Protein AF-A0A351I066-F1 (afdb_monomer_lite)

Structure (mmCIF, N/CA/C/O backbone):
data_AF-A0A351I066-F1
#
_entry.id   AF-A0A351I066-F1
#
loop_
_atom_site.group_PDB
_atom_site.id
_atom_site.type_symbol
_atom_site.label_atom_id
_atom_site.label_alt_id
_atom_site.label_comp_id
_atom_site.label_asym_id
_atom_site.label_entity_id
_atom_site.label_seq_id
_atom_site.pdbx_PDB_ins_code
_atom_site.Cartn_x
_atom_site.Cartn_y
_atom_site.Cartn_z
_atom_site.occupancy
_atom_site.B_iso_or_equiv
_atom_site.auth_seq_id
_atom_site.auth_comp_id
_atom_site.auth_asym_id
_atom_site.auth_atom_id
_atom_site.pdbx_PDB_model_num
ATOM 1 N N . MET A 1 1 ? -4.426 -17.292 21.630 1.00 45.25 1 MET A N 1
ATOM 2 C CA . MET A 1 1 ? -3.017 -17.748 21.640 1.00 45.25 1 MET A CA 1
ATOM 3 C C . MET A 1 1 ? -2.349 -17.634 20.271 1.00 45.25 1 MET A C 1
ATOM 5 O O . MET A 1 1 ? -1.315 -16.994 20.210 1.00 45.25 1 MET A O 1
ATOM 9 N N . LEU A 1 2 ? -2.927 -18.154 19.177 1.00 51.84 2 LEU A N 1
ATOM 10 C CA . LEU A 1 2 ? -2.311 -18.074 17.833 1.00 51.84 2 LEU A CA 1
ATOM 11 C C . LEU A 1 2 ? -2.060 -16.637 17.321 1.00 51.84 2 LEU A C 1
ATOM 13 O O . LEU A 1 2 ? -0.980 -16.338 16.825 1.00 51.84 2 LEU A O 1
ATOM 17 N N . ARG A 1 3 ? -3.017 -15.711 17.490 1.00 52.44 3 ARG A N 1
ATOM 18 C CA . ARG A 1 3 ? -2.874 -14.317 17.013 1.00 52.44 3 ARG A CA 1
ATOM 19 C C . ARG A 1 3 ? -1.761 -13.522 17.710 1.00 52.44 3 ARG A C 1
ATOM 21 O O . ARG A 1 3 ? -1.135 -12.684 17.076 1.00 52.44 3 ARG A O 1
ATOM 28 N N . THR A 1 4 ? -1.480 -13.802 18.983 1.00 56.12 4 THR A N 1
ATOM 29 C CA . THR A 1 4 ? -0.409 -13.135 19.743 1.00 56.12 4 THR A CA 1
ATOM 30 C C . THR A 1 4 ? 0.995 -13.593 19.333 1.00 56.12 4 THR A C 1
ATOM 32 O O . THR A 1 4 ? 1.957 -12.894 19.627 1.00 56.12 4 THR A O 1
ATOM 35 N N . GLN A 1 5 ? 1.123 -14.728 18.635 1.00 65.75 5 GLN A N 1
ATOM 36 C CA . GLN A 1 5 ? 2.408 -15.264 18.169 1.00 65.75 5 GLN A CA 1
ATOM 37 C C . GLN A 1 5 ? 2.770 -14.811 16.747 1.00 65.75 5 GLN A C 1
ATOM 39 O O . GLN A 1 5 ? 3.945 -14.635 16.446 1.00 65.75 5 GLN A O 1
ATOM 44 N N . LEU A 1 6 ? 1.781 -14.586 15.874 1.00 73.38 6 LEU A N 1
ATOM 45 C CA . LEU A 1 6 ? 2.034 -14.275 14.461 1.00 73.38 6 LEU A CA 1
ATOM 46 C C . LEU A 1 6 ? 2.579 -12.862 14.223 1.00 73.38 6 LEU A C 1
ATOM 48 O O . LEU A 1 6 ? 3.357 -12.665 13.298 1.00 73.38 6 LEU A O 1
ATOM 52 N N . ARG A 1 7 ? 2.206 -11.873 15.043 1.00 71.06 7 ARG A N 1
ATOM 53 C CA . ARG A 1 7 ? 2.646 -10.484 14.844 1.00 71.06 7 ARG A CA 1
ATOM 54 C C . ARG A 1 7 ? 4.149 -10.288 15.091 1.00 71.06 7 ARG A C 1
ATOM 56 O O . ARG A 1 7 ? 4.781 -9.709 14.214 1.00 71.06 7 ARG A O 1
ATOM 63 N N . PRO A 1 8 ? 4.746 -10.778 16.196 1.00 77.50 8 PRO A N 1
ATOM 64 C CA . PRO A 1 8 ? 6.198 -10.722 16.362 1.00 77.50 8 PRO A CA 1
ATOM 65 C C . PRO A 1 8 ? 6.947 -11.396 15.207 1.00 77.50 8 PRO A C 1
ATOM 67 O O . PRO A 1 8 ? 7.939 -10.853 14.731 1.00 77.50 8 PRO A O 1
ATOM 70 N N . LEU A 1 9 ? 6.427 -12.522 14.702 1.00 80.88 9 LEU A N 1
ATOM 71 C CA . LEU A 1 9 ? 6.989 -13.222 13.542 1.00 80.88 9 LEU A CA 1
ATOM 72 C C . LEU A 1 9 ? 6.858 -12.403 12.250 1.00 80.88 9 LEU A C 1
ATOM 74 O O . LEU A 1 9 ? 7.805 -12.336 11.473 1.00 80.88 9 LEU A O 1
ATOM 78 N N . TYR A 1 10 ? 5.718 -11.741 12.024 1.00 79.44 10 TYR A N 1
ATOM 79 C CA . TYR A 1 10 ? 5.546 -10.810 10.905 1.00 79.44 10 TYR A CA 1
ATOM 80 C C . TYR A 1 10 ? 6.501 -9.618 11.011 1.00 79.44 10 TYR A C 1
ATOM 82 O O . TYR A 1 10 ? 7.103 -9.228 10.020 1.00 79.44 10 TYR A O 1
ATOM 90 N N . GLU A 1 11 ? 6.672 -9.043 12.201 1.00 75.38 11 GLU A N 1
ATOM 91 C CA . GLU A 1 11 ? 7.574 -7.909 12.425 1.00 75.38 11 GLU A CA 1
ATOM 92 C C . GLU A 1 11 ? 9.046 -8.306 12.242 1.00 75.38 11 GLU A C 1
ATOM 94 O O . GLU A 1 11 ? 9.823 -7.542 11.668 1.00 75.38 11 GLU A O 1
ATOM 99 N N . GLU A 1 12 ? 9.437 -9.504 12.680 1.00 82.44 12 GLU A N 1
ATOM 100 C CA . GLU A 1 12 ? 10.755 -10.082 12.408 1.00 82.44 12 GLU A CA 1
ATOM 101 C C . GLU A 1 12 ? 10.964 -10.321 10.909 1.00 82.44 12 GLU A C 1
ATOM 103 O O . GLU A 1 12 ? 11.959 -9.861 10.343 1.00 82.44 12 GLU A O 1
ATOM 108 N N . HIS A 1 13 ? 9.992 -10.950 10.245 1.00 82.75 13 HIS A N 1
ATOM 109 C CA . HIS A 1 13 ? 10.000 -11.126 8.797 1.00 82.75 13 HIS A CA 1
ATOM 110 C C . HIS A 1 13 ? 10.128 -9.776 8.080 1.00 82.75 13 HIS A C 1
ATOM 112 O O . HIS A 1 13 ? 11.005 -9.609 7.234 1.00 82.75 13 HIS A O 1
ATOM 118 N N . ARG A 1 14 ? 9.338 -8.770 8.477 1.00 80.62 14 ARG A N 1
ATOM 119 C CA . ARG A 1 14 ? 9.359 -7.435 7.873 1.00 80.62 14 ARG A CA 1
ATOM 120 C C . ARG A 1 14 ? 10.703 -6.737 8.053 1.00 80.62 14 ARG A C 1
ATOM 122 O O . ARG A 1 14 ? 11.170 -6.106 7.111 1.00 80.62 14 ARG A O 1
ATOM 129 N N . LYS A 1 15 ? 11.369 -6.886 9.203 1.00 80.56 15 LYS A N 1
ATOM 130 C CA . LYS A 1 15 ? 12.749 -6.393 9.390 1.00 80.56 15 LYS A CA 1
ATOM 131 C C . LYS A 1 15 ? 13.722 -7.053 8.410 1.00 80.56 15 LYS A C 1
ATOM 133 O O . LYS A 1 15 ? 14.588 -6.369 7.864 1.00 80.56 15 LYS A O 1
ATOM 138 N N . GLY A 1 16 ? 13.576 -8.358 8.176 1.00 82.31 16 GLY A N 1
ATOM 139 C CA . GLY A 1 16 ? 14.338 -9.086 7.160 1.00 82.31 16 GLY A CA 1
ATOM 140 C C . GLY A 1 16 ? 14.105 -8.528 5.754 1.00 82.31 16 GLY A C 1
ATOM 141 O O . GLY A 1 16 ? 15.064 -8.212 5.049 1.00 82.31 16 GLY A O 1
ATOM 142 N N . ILE A 1 17 ? 12.842 -8.315 5.384 1.00 80.50 17 ILE A N 1
ATOM 143 C CA . ILE A 1 17 ? 12.449 -7.715 4.101 1.00 80.50 17 ILE A CA 1
ATOM 144 C C . ILE A 1 17 ? 13.020 -6.298 3.951 1.00 80.50 17 ILE A C 1
ATOM 146 O O . ILE A 1 17 ? 13.664 -5.994 2.947 1.00 80.50 17 ILE A O 1
ATOM 150 N N . ASP A 1 18 ? 12.884 -5.446 4.969 1.00 78.50 18 ASP A N 1
ATOM 151 C CA . ASP A 1 18 ? 13.439 -4.089 4.960 1.00 78.50 18 ASP A CA 1
ATOM 152 C C . ASP A 1 18 ? 14.969 -4.111 4.765 1.00 78.50 18 ASP A C 1
ATOM 154 O O . ASP A 1 18 ? 15.527 -3.255 4.070 1.00 78.50 18 ASP A O 1
ATOM 158 N N . LYS A 1 19 ? 15.666 -5.112 5.325 1.00 80.00 19 LYS A N 1
ATOM 159 C CA . LYS A 1 19 ? 17.109 -5.291 5.124 1.00 80.00 19 LYS A CA 1
ATOM 160 C C . LYS A 1 19 ? 17.450 -5.688 3.688 1.00 80.00 19 LYS A C 1
ATOM 162 O O . LYS A 1 19 ? 18.381 -5.109 3.125 1.00 80.00 19 LYS A O 1
ATOM 167 N N . VAL A 1 20 ? 16.707 -6.626 3.095 1.00 81.31 20 VAL A N 1
ATOM 168 C CA . VAL A 1 20 ? 16.859 -7.009 1.678 1.00 81.31 20 VAL A CA 1
ATOM 169 C C . VAL A 1 20 ? 16.701 -5.779 0.790 1.00 81.31 20 VAL A C 1
ATOM 171 O O . VAL A 1 20 ? 17.568 -5.494 -0.029 1.00 81.31 20 VAL A O 1
ATOM 174 N N . VAL A 1 21 ? 15.672 -4.970 1.030 1.00 77.31 21 VAL A N 1
ATOM 175 C CA . VAL A 1 21 ? 15.400 -3.749 0.261 1.00 77.31 21 VAL A CA 1
ATOM 176 C C . VAL A 1 21 ? 16.540 -2.742 0.371 1.00 77.31 21 VAL A C 1
ATOM 178 O O . VAL A 1 21 ? 16.964 -2.174 -0.635 1.00 77.31 21 VAL A O 1
ATOM 181 N N . GLN A 1 22 ? 17.062 -2.511 1.578 1.00 77.25 22 GLN A N 1
ATOM 182 C CA . GLN A 1 22 ? 18.204 -1.616 1.778 1.00 77.25 22 GLN A CA 1
ATOM 183 C C . GLN A 1 22 ? 19.438 -2.082 0.998 1.00 77.25 22 GLN A C 1
ATOM 185 O O . GLN A 1 22 ? 20.110 -1.260 0.370 1.00 77.25 22 GLN A O 1
ATOM 190 N N . LEU A 1 23 ? 19.723 -3.386 1.019 1.00 81.81 23 LEU A N 1
ATOM 191 C CA . LEU A 1 23 ? 20.841 -3.973 0.282 1.00 81.81 23 LEU A CA 1
ATOM 192 C C . LEU A 1 23 ? 20.631 -3.866 -1.233 1.00 81.81 23 LEU A C 1
ATOM 194 O O . LEU A 1 23 ? 21.538 -3.412 -1.931 1.00 81.81 23 LEU A O 1
ATOM 198 N N . SER A 1 24 ? 19.437 -4.191 -1.733 1.00 82.12 24 SER A N 1
ATOM 199 C CA . SER A 1 24 ? 19.089 -4.081 -3.154 1.00 82.12 24 SER A CA 1
ATOM 200 C C . SER A 1 24 ? 19.179 -2.637 -3.654 1.00 82.12 24 SER A C 1
ATOM 202 O O . SER A 1 24 ? 19.771 -2.387 -4.701 1.00 82.12 24 SER A O 1
ATOM 204 N N . ARG A 1 25 ? 18.703 -1.652 -2.876 1.00 81.31 25 ARG A N 1
ATOM 205 C CA . ARG A 1 25 ? 18.860 -0.220 -3.198 1.00 81.31 25 ARG A CA 1
ATOM 206 C C . ARG A 1 25 ? 20.330 0.200 -3.249 1.00 81.31 25 ARG A C 1
ATOM 208 O O . ARG A 1 25 ? 20.733 0.896 -4.177 1.00 81.31 25 ARG A O 1
ATOM 215 N N . ALA A 1 26 ? 21.143 -0.223 -2.279 1.00 82.00 26 ALA A N 1
ATOM 216 C CA . ALA A 1 26 ? 22.576 0.077 -2.270 1.00 82.00 26 ALA A CA 1
ATOM 217 C C . ALA A 1 26 ? 23.301 -0.544 -3.476 1.00 82.00 26 ALA A C 1
ATOM 219 O O . ALA A 1 26 ? 24.176 0.091 -4.069 1.00 82.00 26 ALA A O 1
ATOM 220 N N . MET A 1 27 ? 22.911 -1.762 -3.863 1.00 82.62 27 MET A N 1
ATOM 221 C CA . MET A 1 27 ? 23.421 -2.429 -5.058 1.00 82.62 27 MET A CA 1
ATOM 222 C C . MET A 1 27 ? 23.016 -1.684 -6.336 1.00 82.62 27 MET A C 1
ATOM 224 O O . MET A 1 27 ? 23.881 -1.440 -7.174 1.00 82.62 27 MET A O 1
ATOM 228 N N . GLY A 1 28 ? 21.756 -1.248 -6.442 1.00 81.12 28 GLY A N 1
ATOM 229 C CA . GLY A 1 28 ? 21.262 -0.421 -7.547 1.00 81.12 28 GLY A CA 1
ATOM 230 C C . GLY A 1 28 ? 22.063 0.873 -7.718 1.00 81.12 28 GLY A C 1
ATOM 231 O O . GLY A 1 28 ? 22.598 1.117 -8.792 1.00 81.12 28 GLY A O 1
ATOM 232 N N . ILE A 1 29 ? 22.273 1.636 -6.637 1.00 82.12 29 ILE A N 1
ATOM 233 C CA . ILE A 1 29 ? 23.082 2.874 -6.660 1.00 82.12 29 ILE A CA 1
ATOM 234 C C . ILE A 1 29 ? 24.523 2.601 -7.118 1.00 82.12 29 ILE A C 1
ATOM 236 O O . ILE A 1 29 ? 25.119 3.391 -7.853 1.00 82.12 29 ILE A O 1
ATOM 240 N N . LYS A 1 30 ? 25.125 1.492 -6.670 1.00 83.19 30 LYS A N 1
ATOM 241 C CA . LYS A 1 30 ? 26.478 1.109 -7.097 1.00 83.19 30 LYS A CA 1
ATOM 242 C C . LYS A 1 30 ? 26.515 0.789 -8.593 1.00 83.19 30 LYS A C 1
ATOM 244 O O . LYS A 1 30 ? 27.463 1.195 -9.261 1.00 83.19 30 LYS A O 1
ATOM 249 N N . LEU A 1 31 ? 25.505 0.081 -9.095 1.00 81.94 31 LEU A N 1
ATOM 250 C CA . LEU A 1 31 ? 25.383 -0.287 -10.502 1.00 81.94 31 LEU A CA 1
ATOM 251 C C . LEU A 1 31 ? 25.181 0.951 -11.388 1.00 81.94 31 LEU A C 1
ATOM 253 O O . LEU A 1 31 ? 25.879 1.100 -12.385 1.00 81.94 31 LEU A O 1
ATOM 257 N N . GLU A 1 32 ? 24.323 1.887 -10.975 1.00 80.75 32 GLU A N 1
ATOM 258 C CA . GLU A 1 32 ? 24.128 3.176 -11.656 1.00 80.75 32 GLU A CA 1
ATOM 259 C C . GLU A 1 32 ? 25.442 3.965 -11.771 1.00 80.75 32 GLU A C 1
ATOM 261 O O . GLU A 1 32 ? 25.783 4.449 -12.847 1.00 80.75 32 GLU A O 1
ATOM 266 N N . ARG A 1 33 ? 26.248 4.026 -10.701 1.00 82.00 33 ARG A N 1
ATOM 267 C CA . ARG A 1 33 ? 27.567 4.685 -10.748 1.00 82.00 33 ARG A CA 1
ATOM 268 C C . ARG A 1 33 ? 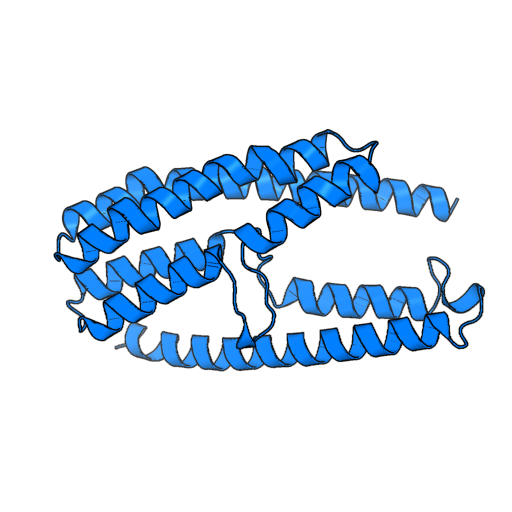28.535 4.017 -11.723 1.00 82.00 33 ARG A C 1
ATOM 270 O O . ARG A 1 33 ? 29.269 4.724 -12.406 1.00 82.00 33 ARG A O 1
ATOM 277 N N . GLN A 1 34 ? 28.549 2.683 -11.780 1.00 77.88 34 GLN A N 1
ATOM 278 C CA . GLN A 1 34 ? 29.391 1.941 -12.728 1.00 77.88 34 GLN A CA 1
ATOM 279 C C . GLN A 1 34 ? 29.014 2.256 -14.176 1.00 77.88 34 GLN A C 1
ATOM 281 O O . GLN A 1 34 ? 29.899 2.436 -15.013 1.00 77.88 34 GLN A O 1
ATOM 286 N N . ILE A 1 35 ? 27.712 2.379 -14.443 1.00 77.81 35 ILE A N 1
ATOM 287 C CA . ILE A 1 35 ? 27.189 2.775 -15.749 1.00 77.81 35 ILE A CA 1
ATOM 288 C C . ILE A 1 35 ? 27.708 4.158 -16.141 1.00 77.81 35 ILE A C 1
ATOM 290 O O . ILE A 1 35 ? 28.245 4.316 -17.232 1.00 77.81 35 ILE A O 1
ATOM 294 N N . THR A 1 36 ? 27.631 5.138 -15.237 1.00 74.38 36 THR A N 1
ATOM 295 C CA . THR A 1 36 ? 28.087 6.509 -15.517 1.00 74.38 36 THR A CA 1
ATOM 296 C C . THR A 1 36 ? 29.607 6.630 -15.677 1.00 74.38 36 THR A C 1
ATOM 298 O O . THR A 1 36 ? 30.063 7.520 -16.388 1.00 74.38 36 THR A O 1
ATOM 301 N N . SER A 1 37 ? 30.409 5.783 -15.019 1.00 75.25 37 SER A N 1
ATOM 302 C CA . SER A 1 37 ? 31.866 5.969 -14.973 1.00 75.25 37 SER A CA 1
ATOM 303 C C . SER A 1 37 ? 32.672 5.138 -15.972 1.00 75.25 37 SER A C 1
ATOM 305 O O . SER A 1 37 ? 33.821 5.495 -16.222 1.00 75.25 37 SER A O 1
ATOM 307 N N . ALA A 1 38 ? 32.159 4.000 -16.463 1.00 72.81 38 ALA A N 1
ATOM 308 C CA . ALA A 1 38 ? 32.994 3.062 -17.230 1.00 72.81 38 ALA A CA 1
ATOM 309 C C . ALA A 1 38 ? 32.261 2.070 -18.154 1.00 72.81 38 ALA A C 1
ATOM 311 O O . ALA A 1 38 ? 32.937 1.278 -18.810 1.00 72.81 38 ALA A O 1
ATOM 312 N N . ALA A 1 39 ? 30.926 2.043 -18.192 1.00 75.50 39 ALA A N 1
ATOM 313 C CA . ALA A 1 39 ? 30.223 1.023 -18.969 1.00 75.50 39 ALA A CA 1
ATOM 314 C C . ALA A 1 39 ? 30.244 1.320 -20.473 1.00 75.50 39 ALA A C 1
ATOM 316 O O . ALA A 1 39 ? 30.075 2.462 -20.904 1.00 75.50 39 ALA A O 1
ATOM 317 N N . SER A 1 40 ? 30.422 0.271 -21.275 1.00 82.50 40 SER A N 1
ATOM 318 C CA . SER A 1 40 ? 30.303 0.371 -22.729 1.00 82.50 40 SER A CA 1
ATOM 319 C C . SER A 1 40 ? 28.838 0.419 -23.172 1.00 82.50 40 SER A C 1
ATOM 321 O O . SER A 1 40 ? 27.946 -0.082 -22.487 1.00 82.50 40 SER A O 1
ATOM 323 N N . GLU A 1 41 ? 28.582 0.961 -24.363 1.00 79.94 41 GLU A N 1
ATOM 324 C CA . GLU A 1 41 ? 27.232 1.060 -24.940 1.00 79.94 41 GLU A CA 1
ATOM 325 C C . GLU A 1 41 ? 26.516 -0.304 -25.017 1.00 79.94 41 GLU A C 1
ATOM 327 O O . GLU A 1 41 ? 25.342 -0.423 -24.669 1.00 79.94 41 GLU A O 1
ATOM 332 N N . ARG A 1 42 ? 27.254 -1.370 -25.357 1.00 83.19 42 ARG A N 1
ATOM 333 C CA . ARG A 1 42 ? 26.731 -2.748 -25.412 1.00 83.19 42 ARG A CA 1
ATOM 334 C C . ARG A 1 42 ? 26.305 -3.301 -24.055 1.00 83.19 42 ARG A C 1
ATOM 336 O O . ARG A 1 42 ? 25.478 -4.203 -23.989 1.00 83.19 42 ARG A O 1
ATOM 343 N N . GLU A 1 43 ? 26.894 -2.813 -22.970 1.00 78.88 43 GLU A N 1
ATOM 344 C CA . GLU A 1 43 ? 26.558 -3.282 -21.628 1.00 78.88 43 GLU A CA 1
ATOM 345 C C . GLU A 1 43 ? 25.291 -2.622 -21.081 1.00 78.88 43 GLU A C 1
ATOM 347 O O . GLU A 1 43 ? 24.562 -3.260 -20.316 1.00 78.88 43 GLU A O 1
ATOM 352 N N . ILE A 1 44 ? 25.040 -1.370 -21.477 1.00 81.56 44 ILE A N 1
ATOM 353 C CA . ILE A 1 44 ? 23.961 -0.518 -20.955 1.00 81.56 44 ILE A CA 1
ATOM 354 C C . ILE A 1 44 ? 22.701 -0.530 -21.820 1.00 81.56 44 ILE A C 1
ATOM 356 O O . ILE A 1 44 ? 21.632 -0.181 -21.320 1.00 81.56 44 ILE A O 1
ATOM 360 N N . MET A 1 45 ? 22.815 -0.919 -23.094 1.00 82.81 45 MET A N 1
ATOM 361 C CA . MET A 1 45 ? 21.671 -1.028 -23.997 1.00 82.81 45 MET A CA 1
ATOM 362 C C . MET A 1 45 ? 20.629 -2.031 -23.489 1.00 82.81 45 MET A C 1
ATOM 364 O O . MET A 1 45 ? 20.931 -2.939 -22.710 1.00 82.81 45 MET A O 1
ATOM 368 N N . ILE A 1 46 ? 19.393 -1.884 -23.966 1.00 78.56 46 ILE A N 1
ATOM 369 C CA . ILE A 1 46 ? 18.318 -2.845 -23.703 1.00 78.56 46 ILE A CA 1
ATOM 370 C C . ILE A 1 46 ? 18.757 -4.224 -24.223 1.00 78.56 46 ILE A C 1
ATOM 372 O O . ILE A 1 46 ? 19.257 -4.342 -25.339 1.00 78.56 46 ILE A O 1
ATOM 376 N N . GLY A 1 47 ? 18.638 -5.251 -23.375 1.00 77.88 47 GLY A N 1
ATOM 377 C CA . GLY A 1 47 ? 19.180 -6.599 -23.620 1.00 77.88 47 GLY A CA 1
ATOM 378 C C . GLY A 1 47 ? 20.656 -6.797 -23.229 1.00 77.88 47 GLY A C 1
ATOM 379 O O . GLY A 1 47 ? 21.177 -7.910 -23.290 1.00 77.88 47 GLY A O 1
ATOM 380 N N . GLY A 1 48 ? 21.351 -5.742 -22.797 1.00 84.50 48 GLY A N 1
ATOM 381 C CA . GLY A 1 48 ? 22.728 -5.806 -22.311 1.00 84.50 48 GLY A CA 1
ATOM 382 C C . GLY A 1 48 ? 22.848 -6.380 -20.888 1.00 84.50 48 GLY A C 1
ATOM 383 O O . GLY A 1 48 ? 21.906 -6.326 -20.088 1.00 84.50 48 GLY A O 1
ATOM 384 N N . PRO A 1 49 ? 24.023 -6.916 -20.506 1.00 86.25 49 PRO A N 1
ATOM 385 C CA . PRO A 1 49 ? 24.226 -7.556 -19.206 1.00 86.25 49 PRO A CA 1
ATOM 386 C C . PRO A 1 49 ? 24.038 -6.628 -17.993 1.00 86.25 49 PRO A C 1
ATOM 388 O O . PRO A 1 49 ? 23.638 -7.117 -16.934 1.00 86.25 49 PRO A O 1
ATOM 391 N N . LEU A 1 50 ? 24.316 -5.317 -18.088 1.00 83.88 50 LEU A N 1
ATOM 392 C CA . LEU A 1 50 ? 24.065 -4.392 -16.969 1.00 83.88 50 LEU A CA 1
ATOM 393 C C . LEU A 1 50 ? 22.589 -3.993 -16.888 1.00 83.88 50 LEU A C 1
ATOM 395 O O . LEU A 1 50 ? 22.050 -3.916 -15.784 1.00 83.88 50 LEU A O 1
ATOM 399 N N . TYR A 1 51 ? 21.919 -3.824 -18.030 1.00 83.12 51 TYR A N 1
ATOM 400 C CA . TYR A 1 51 ? 20.474 -3.594 -18.084 1.00 83.12 51 TYR A CA 1
ATOM 401 C C . TYR A 1 51 ? 19.689 -4.740 -17.424 1.00 83.12 51 TYR A C 1
ATOM 403 O O . TYR A 1 51 ? 18.863 -4.497 -16.542 1.00 83.12 51 TYR A O 1
ATOM 411 N N . HIS A 1 52 ? 20.023 -5.997 -17.739 1.00 84.88 52 HIS A N 1
ATOM 412 C CA . HIS A 1 52 ? 19.402 -7.163 -17.098 1.00 84.88 52 HIS A CA 1
ATOM 413 C C . HIS A 1 52 ? 19.610 -7.202 -15.581 1.00 84.88 52 HIS A C 1
ATOM 415 O O . HIS A 1 52 ? 18.685 -7.535 -14.841 1.00 84.88 52 HIS A O 1
ATOM 421 N N . LYS A 1 53 ? 20.799 -6.823 -15.094 1.00 86.19 53 LYS A N 1
ATOM 422 C CA . LYS A 1 53 ? 21.058 -6.735 -13.648 1.00 86.19 53 LYS A CA 1
ATOM 423 C C . LYS A 1 53 ? 20.193 -5.668 -12.975 1.00 86.19 53 LYS A C 1
ATOM 425 O O . LYS A 1 53 ? 19.717 -5.906 -11.869 1.00 86.19 53 LYS A O 1
ATOM 430 N N . ILE A 1 54 ? 19.968 -4.518 -13.621 1.00 85.00 54 ILE A N 1
ATOM 431 C CA . ILE A 1 54 ? 19.061 -3.484 -13.095 1.00 85.00 54 ILE A CA 1
ATOM 432 C C . ILE A 1 54 ? 17.644 -4.039 -12.964 1.00 85.00 54 ILE A C 1
ATOM 434 O O . ILE A 1 54 ? 17.038 -3.866 -11.907 1.00 85.00 54 ILE A O 1
ATOM 438 N N . ILE A 1 55 ? 17.132 -4.696 -14.010 1.00 85.62 55 ILE A N 1
ATOM 439 C CA . ILE A 1 55 ? 15.789 -5.291 -13.989 1.00 85.62 55 ILE A CA 1
ATOM 440 C C . ILE A 1 55 ? 15.679 -6.294 -12.843 1.00 85.62 55 ILE A C 1
ATOM 442 O O . ILE A 1 55 ? 14.827 -6.121 -11.984 1.00 85.62 55 ILE A O 1
ATOM 446 N N . GLN A 1 56 ? 16.606 -7.250 -12.740 1.00 86.88 56 GLN A N 1
ATOM 447 C CA . GLN A 1 56 ? 16.570 -8.264 -11.680 1.00 86.88 56 GLN A CA 1
ATOM 448 C C . GLN A 1 56 ? 16.564 -7.655 -10.272 1.00 86.88 56 GLN A C 1
ATOM 450 O O . GLN A 1 56 ? 15.830 -8.111 -9.402 1.00 86.88 56 GLN A O 1
ATOM 455 N N . ILE A 1 57 ? 17.360 -6.609 -10.025 1.00 86.00 57 ILE A N 1
ATOM 456 C CA . ILE A 1 57 ? 17.367 -5.931 -8.720 1.00 86.00 57 ILE A CA 1
ATOM 457 C C . ILE A 1 57 ? 16.034 -5.211 -8.470 1.00 86.00 57 ILE A C 1
ATOM 459 O O . ILE A 1 57 ? 15.546 -5.221 -7.337 1.00 86.00 57 ILE A O 1
ATOM 463 N N . LYS A 1 58 ? 15.445 -4.585 -9.498 1.00 82.44 58 LYS A N 1
ATOM 464 C CA . LYS A 1 58 ? 14.121 -3.955 -9.397 1.00 82.44 58 LYS A CA 1
ATOM 465 C C . LYS A 1 58 ? 13.030 -4.991 -9.122 1.00 82.44 58 LYS A C 1
ATOM 467 O O . LYS A 1 58 ? 12.216 -4.745 -8.237 1.00 82.44 58 LYS A O 1
ATOM 472 N N . ASP A 1 59 ? 13.069 -6.141 -9.786 1.00 85.50 59 ASP A N 1
ATOM 473 C CA . ASP A 1 59 ? 12.118 -7.239 -9.594 1.00 85.50 59 ASP A CA 1
ATOM 474 C C . ASP A 1 59 ? 12.224 -7.816 -8.182 1.00 85.50 59 ASP A C 1
ATOM 476 O O . ASP A 1 59 ? 11.217 -7.919 -7.493 1.00 85.50 59 ASP A O 1
ATOM 480 N N . ILE A 1 60 ? 13.444 -8.046 -7.674 1.00 83.00 60 ILE A N 1
ATOM 481 C CA . ILE A 1 60 ? 13.657 -8.474 -6.280 1.00 83.00 60 ILE A CA 1
ATOM 482 C C . ILE A 1 60 ? 12.998 -7.503 -5.295 1.00 83.00 60 ILE A C 1
ATOM 484 O O . ILE A 1 60 ? 12.402 -7.940 -4.316 1.00 83.00 60 ILE A O 1
ATOM 488 N N . ILE A 1 61 ? 13.123 -6.187 -5.508 1.00 78.56 61 ILE A N 1
ATOM 489 C CA . ILE A 1 61 ? 12.496 -5.190 -4.626 1.00 78.56 61 ILE A CA 1
ATOM 490 C C . ILE A 1 61 ? 10.967 -5.254 -4.740 1.00 78.56 61 ILE A C 1
ATOM 492 O O . ILE A 1 61 ? 10.288 -5.183 -3.715 1.00 78.56 61 ILE A O 1
ATOM 496 N N . SER A 1 62 ? 10.440 -5.374 -5.958 1.00 77.44 62 SER A N 1
ATOM 497 C CA . SER A 1 62 ? 9.000 -5.433 -6.230 1.00 77.44 62 SER A CA 1
ATOM 498 C C . SER A 1 62 ? 8.334 -6.714 -5.717 1.00 77.44 62 SER A C 1
ATOM 500 O O . SER A 1 62 ? 7.199 -6.649 -5.259 1.00 77.44 62 SER A O 1
ATOM 502 N N . ASP A 1 63 ? 9.032 -7.851 -5.728 1.00 81.62 63 ASP A N 1
ATOM 503 C CA . ASP A 1 63 ? 8.504 -9.143 -5.267 1.00 81.62 63 ASP A CA 1
ATOM 504 C C . ASP A 1 63 ? 8.361 -9.215 -3.743 1.00 81.62 63 ASP A C 1
ATOM 506 O O . ASP A 1 63 ? 7.515 -9.941 -3.217 1.00 81.62 63 ASP A O 1
ATOM 510 N N . VAL A 1 64 ? 9.202 -8.478 -3.012 1.00 75.50 64 VAL A N 1
ATOM 511 C CA . VAL A 1 64 ? 9.265 -8.561 -1.545 1.00 75.50 64 VAL A CA 1
ATOM 512 C C . VAL A 1 64 ? 8.540 -7.424 -0.835 1.00 75.50 64 VAL A C 1
ATOM 514 O O . VAL A 1 64 ? 8.222 -7.561 0.346 1.00 75.50 64 VAL A O 1
ATOM 517 N N . LEU A 1 65 ? 8.287 -6.296 -1.509 1.00 69.62 65 LEU A N 1
ATOM 518 C CA . LEU A 1 65 ? 7.589 -5.159 -0.915 1.00 69.62 65 LEU A CA 1
ATOM 519 C C . LEU A 1 65 ? 6.234 -4.908 -1.567 1.00 69.62 65 LEU A C 1
ATOM 521 O O . LEU A 1 65 ? 6.174 -4.725 -2.783 1.00 69.62 65 LEU A O 1
ATOM 525 N N . PRO A 1 66 ? 5.161 -4.738 -0.769 1.00 69.50 66 PRO A N 1
ATOM 526 C CA . PRO A 1 66 ? 3.957 -4.133 -1.303 1.00 69.50 66 PRO A CA 1
ATOM 527 C C . PRO A 1 66 ? 4.305 -2.726 -1.826 1.00 69.50 66 PRO A C 1
ATOM 529 O O . PRO A 1 66 ? 4.978 -1.955 -1.126 1.00 69.50 66 PRO A O 1
ATOM 532 N N . PRO A 1 67 ? 3.876 -2.368 -3.049 1.00 77.94 67 PRO A N 1
ATOM 533 C CA . PRO A 1 67 ? 4.103 -1.039 -3.590 1.00 77.94 67 PRO A CA 1
ATOM 534 C C . PRO A 1 67 ? 3.513 0.027 -2.655 1.00 77.94 67 PRO A C 1
ATOM 536 O O . PRO A 1 67 ? 2.398 -0.148 -2.169 1.00 77.94 67 PRO A O 1
ATOM 539 N N . PRO A 1 68 ? 4.189 1.167 -2.433 1.00 79.88 68 PRO A N 1
ATOM 540 C CA . PRO A 1 68 ? 3.728 2.196 -1.492 1.00 79.88 68 PRO A CA 1
ATOM 541 C C . PRO A 1 68 ? 2.397 2.845 -1.901 1.00 79.88 68 PRO A C 1
ATOM 543 O O . PRO A 1 68 ? 1.689 3.397 -1.067 1.00 79.88 68 PRO A O 1
ATOM 546 N N . MET A 1 69 ? 2.048 2.755 -3.186 1.00 89.81 69 MET A N 1
ATOM 547 C CA . MET A 1 69 ? 0.766 3.206 -3.729 1.00 89.81 69 MET A CA 1
ATOM 548 C C . MET A 1 69 ? -0.335 2.143 -3.619 1.00 89.81 69 MET A C 1
ATOM 550 O O . MET A 1 69 ? -1.418 2.361 -4.143 1.00 89.81 69 MET A O 1
ATOM 554 N N . TYR A 1 70 ? -0.084 1.005 -2.960 1.00 91.75 70 TYR A N 1
ATOM 555 C CA . TYR A 1 70 ? -1.085 -0.027 -2.713 1.00 91.75 70 TYR A CA 1
ATOM 556 C C . TYR A 1 70 ? -1.466 -0.061 -1.227 1.00 91.75 70 TYR A C 1
ATOM 558 O O . TYR A 1 70 ? -0.681 -0.468 -0.372 1.00 91.75 70 TYR A O 1
ATOM 566 N N . ILE A 1 71 ? -2.704 0.322 -0.900 1.00 95.19 71 ILE A N 1
ATOM 567 C CA . ILE A 1 71 ? -3.172 0.484 0.493 1.00 95.19 71 ILE A CA 1
ATOM 568 C C . ILE A 1 71 ? -3.450 -0.835 1.250 1.00 95.19 71 ILE A C 1
ATOM 570 O O . ILE A 1 71 ? -4.056 -0.823 2.322 1.00 95.19 71 ILE A O 1
ATOM 574 N N . ILE A 1 72 ? -3.017 -1.987 0.725 1.00 92.50 72 ILE A N 1
ATOM 575 C CA . ILE A 1 72 ? -3.279 -3.312 1.314 1.00 92.50 72 ILE A CA 1
ATOM 576 C C . ILE A 1 72 ? -2.687 -3.471 2.722 1.00 92.50 72 ILE A C 1
ATOM 578 O O . ILE A 1 72 ? -3.356 -3.991 3.614 1.00 92.50 72 ILE A O 1
ATOM 582 N N . GLU A 1 73 ? -1.469 -2.977 2.959 1.00 90.06 73 GLU A N 1
ATOM 583 C CA . GLU A 1 73 ? -0.829 -3.045 4.282 1.00 90.06 73 GLU A CA 1
ATOM 584 C C . GLU A 1 73 ? -1.549 -2.137 5.295 1.00 90.06 73 GLU A C 1
ATOM 586 O O . GLU A 1 73 ? -1.725 -2.498 6.465 1.00 90.06 73 GLU A O 1
ATOM 591 N N . THR A 1 74 ? -2.065 -0.992 4.839 1.00 94.38 74 THR A N 1
ATOM 592 C CA . THR A 1 74 ? -2.916 -0.117 5.654 1.00 94.38 74 THR A CA 1
ATOM 593 C C . THR A 1 74 ? -4.237 -0.802 5.994 1.00 94.38 74 THR A C 1
ATOM 595 O O . THR A 1 74 ? -4.686 -0.717 7.137 1.00 94.38 74 THR A O 1
ATOM 598 N N . TYR A 1 75 ? -4.847 -1.524 5.050 1.00 96.31 75 TYR A N 1
ATOM 599 C CA . TYR A 1 75 ? -6.068 -2.284 5.315 1.00 96.31 75 TYR A CA 1
ATOM 600 C C . TYR A 1 75 ? -5.848 -3.432 6.297 1.00 96.31 75 TYR A C 1
ATOM 602 O O . TYR A 1 75 ? -6.636 -3.587 7.230 1.00 96.31 75 TYR A O 1
ATOM 610 N N . LEU A 1 76 ? -4.739 -4.164 6.174 1.00 93.81 76 LEU A N 1
ATOM 611 C CA . LEU A 1 76 ? -4.335 -5.152 7.175 1.00 93.81 76 LEU A CA 1
ATOM 612 C C . LEU A 1 76 ? -4.202 -4.522 8.567 1.00 93.81 76 LEU A C 1
ATOM 614 O O . LEU A 1 76 ? -4.785 -5.017 9.529 1.00 93.81 76 LEU A O 1
ATOM 618 N N . THR A 1 77 ? -3.511 -3.386 8.658 1.00 94.19 77 THR A N 1
ATOM 619 C CA . THR A 1 77 ? -3.333 -2.654 9.920 1.00 94.19 77 THR A CA 1
ATOM 620 C C . THR A 1 77 ? -4.670 -2.176 10.500 1.00 94.19 77 THR A C 1
ATOM 622 O O . THR A 1 77 ? -4.882 -2.243 11.710 1.00 94.19 77 THR A O 1
ATOM 625 N N . ALA A 1 78 ? -5.606 -1.728 9.657 1.00 97.81 78 ALA A N 1
ATOM 626 C CA . ALA A 1 78 ? -6.947 -1.332 10.083 1.00 97.81 78 ALA A CA 1
ATOM 627 C C . ALA A 1 78 ? -7.740 -2.516 10.666 1.00 97.81 78 ALA A C 1
ATOM 629 O O . ALA A 1 78 ? -8.405 -2.365 11.692 1.00 97.81 78 ALA A O 1
ATOM 630 N N . MET A 1 79 ? -7.637 -3.705 10.060 1.00 97.25 79 MET A N 1
ATOM 631 C CA . MET A 1 79 ? -8.240 -4.929 10.601 1.00 97.25 79 MET A CA 1
ATOM 632 C C . MET A 1 79 ? -7.639 -5.300 11.962 1.00 97.25 79 MET A C 1
ATOM 634 O O . MET A 1 79 ? -8.377 -5.561 12.911 1.00 97.25 79 MET A O 1
ATOM 638 N N . GLU A 1 80 ? -6.312 -5.255 12.092 1.00 95.06 80 GLU A N 1
ATOM 639 C CA . GLU A 1 80 ? -5.625 -5.523 13.360 1.00 95.06 80 GLU A CA 1
ATOM 640 C C . GLU A 1 80 ? -5.992 -4.522 14.456 1.00 95.06 80 GLU A C 1
ATOM 642 O O . GLU A 1 80 ? -6.099 -4.901 15.621 1.00 95.06 80 GLU A O 1
ATOM 647 N N . LEU A 1 81 ? -6.189 -3.250 14.101 1.00 96.75 81 LEU A N 1
ATOM 648 C CA . LEU A 1 81 ? -6.610 -2.211 15.034 1.00 96.75 81 LEU A CA 1
ATOM 649 C C . LEU A 1 81 ? -7.995 -2.520 15.620 1.00 96.75 81 LEU A C 1
ATOM 651 O O . LEU A 1 81 ? -8.182 -2.430 16.835 1.00 96.75 81 LEU A O 1
ATOM 655 N N . VAL A 1 82 ? -8.949 -2.929 14.776 1.00 97.88 82 VAL A N 1
ATOM 656 C CA . VAL A 1 82 ? -10.288 -3.349 15.222 1.00 97.88 82 VAL A CA 1
ATOM 657 C C . VAL A 1 82 ? -10.208 -4.605 16.082 1.00 97.88 82 VAL A C 1
ATOM 659 O O . VAL A 1 82 ? -10.826 -4.655 17.144 1.00 97.88 82 VAL A O 1
ATOM 662 N N . ASP A 1 83 ? -9.423 -5.595 15.663 1.00 95.62 83 ASP A N 1
ATOM 663 C CA . ASP A 1 83 ? -9.249 -6.846 16.402 1.00 95.62 83 ASP A CA 1
ATOM 664 C C . ASP A 1 83 ? -8.597 -6.623 17.775 1.00 95.62 83 ASP A C 1
ATOM 666 O O . ASP A 1 83 ? -9.013 -7.224 18.767 1.00 95.62 83 ASP A O 1
ATOM 670 N N . ALA A 1 84 ? -7.597 -5.742 17.861 1.00 94.38 84 ALA A N 1
ATOM 671 C CA . ALA A 1 84 ? -6.957 -5.374 19.119 1.00 94.38 84 ALA A CA 1
ATOM 672 C C . ALA A 1 84 ? -7.938 -4.660 20.061 1.00 94.38 84 ALA A C 1
ATOM 674 O O . ALA A 1 84 ? -7.945 -4.936 21.262 1.00 94.38 84 ALA A O 1
ATOM 675 N N . ALA A 1 85 ? -8.788 -3.781 19.523 1.00 95.06 85 ALA A N 1
ATOM 676 C CA . ALA A 1 85 ? -9.813 -3.098 20.304 1.00 95.06 85 ALA A CA 1
ATOM 677 C C . ALA A 1 85 ? -10.880 -4.082 20.822 1.00 95.06 85 ALA A C 1
ATOM 679 O O . ALA A 1 85 ? -11.228 -4.042 22.001 1.00 95.06 85 ALA A O 1
ATOM 680 N N . ASP A 1 86 ? -11.345 -5.010 19.979 1.00 95.56 86 ASP A N 1
ATOM 681 C CA . ASP A 1 86 ? -12.317 -6.055 20.341 1.00 95.56 86 ASP A CA 1
ATOM 682 C C . ASP A 1 86 ? -11.768 -6.990 21.431 1.00 95.56 86 ASP A C 1
ATOM 684 O O . ASP A 1 86 ? -12.453 -7.321 22.398 1.00 95.56 86 ASP A O 1
ATOM 688 N N . ALA A 1 87 ? -10.481 -7.335 21.336 1.00 94.62 87 ALA A N 1
ATOM 689 C CA . ALA A 1 87 ? -9.766 -8.121 22.338 1.00 94.62 87 ALA A CA 1
ATOM 690 C C . ALA A 1 87 ? -9.418 -7.339 23.621 1.00 94.62 87 ALA A C 1
ATOM 692 O O . ALA A 1 87 ? -8.781 -7.902 24.512 1.00 94.62 87 ALA A O 1
ATOM 693 N N . ARG A 1 88 ? -9.814 -6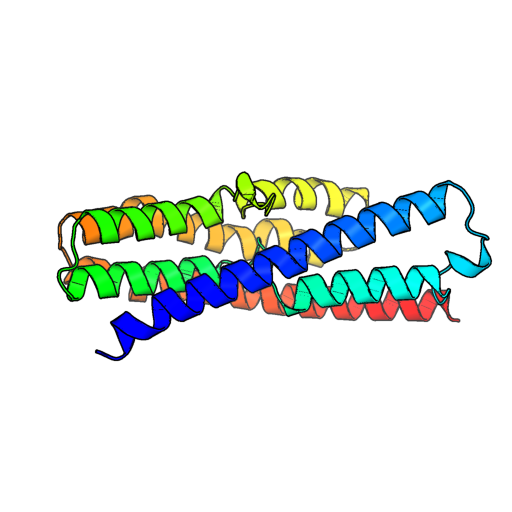.060 23.727 1.00 94.06 88 ARG A N 1
ATOM 694 C CA . ARG A 1 88 ? -9.492 -5.162 24.849 1.00 94.06 88 ARG A CA 1
ATOM 695 C C . ARG A 1 88 ? -7.988 -5.089 25.138 1.00 94.06 88 ARG A C 1
ATOM 697 O O . ARG A 1 88 ? -7.567 -5.131 26.294 1.00 94.06 88 ARG A O 1
ATOM 704 N N . ALA A 1 89 ? -7.177 -5.000 24.083 1.00 93.12 89 ALA A N 1
ATOM 705 C CA . ALA A 1 89 ? -5.744 -4.764 24.210 1.00 93.12 89 ALA A CA 1
ATOM 706 C C . ALA A 1 89 ? -5.451 -3.441 24.946 1.00 93.12 89 ALA A C 1
ATOM 708 O O . ALA A 1 89 ? -6.321 -2.579 25.093 1.00 93.12 89 ALA A O 1
ATOM 709 N N . SER A 1 90 ? -4.208 -3.272 25.405 1.00 94.44 90 SER A N 1
ATOM 710 C CA . SER A 1 90 ? -3.796 -2.049 26.096 1.00 94.44 90 SER A CA 1
ATOM 711 C C . SER A 1 90 ? -3.888 -0.819 25.180 1.00 94.44 90 SER A C 1
ATOM 713 O O . SER A 1 90 ? -3.834 -0.929 23.951 1.00 94.44 90 SER A O 1
ATOM 715 N N . ARG A 1 91 ? -4.011 0.377 25.771 1.00 94.50 91 ARG A N 1
ATOM 716 C CA . ARG A 1 91 ? -4.091 1.633 25.004 1.00 94.50 91 ARG A CA 1
ATOM 717 C C . ARG A 1 91 ? -2.841 1.864 24.166 1.00 94.50 91 ARG A C 1
ATOM 719 O O . ARG A 1 91 ? -2.948 2.301 23.026 1.00 94.50 91 ARG A O 1
ATOM 726 N N . GLU A 1 92 ? -1.686 1.499 24.708 1.00 95.44 92 GLU A N 1
ATOM 727 C CA . GLU A 1 92 ? -0.393 1.583 24.034 1.00 95.44 92 GLU A CA 1
ATOM 728 C C . GLU A 1 92 ? -0.425 0.780 22.733 1.00 95.44 92 GLU A C 1
ATOM 730 O O . GLU A 1 92 ? -0.026 1.288 21.688 1.00 95.44 92 GLU A O 1
ATOM 735 N N . ARG A 1 93 ? -1.001 -0.429 22.757 1.00 91.50 93 ARG A N 1
ATOM 736 C CA . ARG A 1 93 ? -1.112 -1.266 21.560 1.00 91.50 93 ARG A CA 1
ATOM 737 C C . ARG A 1 93 ? -2.025 -0.660 20.492 1.00 91.50 93 ARG A C 1
ATOM 739 O O . ARG A 1 93 ? -1.717 -0.733 19.302 1.00 91.50 93 ARG A O 1
ATOM 746 N N . ILE A 1 94 ? -3.148 -0.073 20.901 1.00 96.31 94 ILE A N 1
ATOM 747 C CA . ILE A 1 94 ? -4.062 0.628 19.987 1.00 96.31 94 ILE A CA 1
ATOM 748 C C . ILE A 1 94 ? -3.359 1.836 19.358 1.00 96.31 94 ILE A C 1
ATOM 750 O O . ILE A 1 94 ? -3.455 2.049 18.149 1.00 96.31 94 ILE A O 1
ATOM 754 N N . ASP A 1 95 ? -2.607 2.596 20.155 1.00 96.44 95 ASP A N 1
ATOM 755 C CA . ASP A 1 95 ? -1.846 3.751 19.683 1.00 96.44 95 ASP A CA 1
ATOM 756 C C . ASP A 1 95 ? -0.714 3.366 18.725 1.00 96.44 95 ASP A C 1
ATOM 758 O O . ASP A 1 95 ? -0.491 4.069 17.740 1.00 96.44 95 ASP A O 1
ATOM 762 N N . GLU A 1 96 ? -0.012 2.259 18.971 1.00 94.38 96 GLU A N 1
ATOM 763 C CA . GLU A 1 96 ? 1.012 1.728 18.064 1.00 94.38 96 GLU A CA 1
ATOM 764 C C . GLU A 1 96 ? 0.441 1.401 16.683 1.00 94.38 96 GLU A C 1
ATOM 766 O O . GLU A 1 96 ? 0.986 1.845 15.671 1.00 94.38 96 GLU A O 1
ATOM 771 N N . LEU A 1 97 ? -0.671 0.662 16.632 1.00 94.44 97 LEU A N 1
ATOM 772 C CA . LEU A 1 97 ? -1.322 0.279 15.377 1.00 94.44 97 LEU A CA 1
ATOM 773 C C . LEU A 1 97 ? -1.870 1.501 14.631 1.00 94.44 97 LEU A C 1
ATOM 775 O O . LEU A 1 97 ? -1.668 1.628 13.424 1.00 94.44 97 LEU A O 1
ATOM 779 N N . ALA A 1 98 ? -2.494 2.438 15.351 1.00 96.50 98 ALA A N 1
ATOM 780 C CA . ALA A 1 98 ? -2.980 3.693 14.784 1.00 96.50 98 ALA A CA 1
ATOM 781 C C . ALA A 1 98 ? -1.836 4.516 14.163 1.00 96.50 98 ALA A C 1
ATOM 783 O O . ALA A 1 98 ? -1.926 4.944 13.011 1.00 96.50 98 ALA A O 1
ATOM 784 N N . LYS A 1 99 ? -0.725 4.682 14.895 1.00 94.38 99 LYS A N 1
ATOM 785 C CA . LYS A 1 99 ? 0.478 5.370 14.398 1.00 94.38 99 LYS A CA 1
ATOM 786 C C . LYS A 1 99 ? 1.069 4.662 13.186 1.00 94.38 99 LYS A C 1
ATOM 788 O O . LYS A 1 99 ? 1.484 5.327 12.243 1.00 94.38 99 LYS A O 1
ATOM 793 N N . TYR A 1 100 ? 1.112 3.332 13.198 1.00 91.31 100 TYR A N 1
ATOM 794 C CA . TYR A 1 100 ? 1.637 2.557 12.081 1.00 91.31 100 TYR A CA 1
ATOM 795 C C . TYR A 1 100 ? 0.786 2.717 10.813 1.00 91.31 100 TYR A C 1
ATOM 797 O O . TYR A 1 100 ? 1.338 2.951 9.742 1.00 91.31 100 TYR A O 1
ATOM 805 N N . GLY A 1 101 ? -0.545 2.699 10.933 1.00 93.00 101 GLY A N 1
ATOM 806 C CA . GLY A 1 101 ? -1.450 2.934 9.803 1.00 93.00 101 GLY A CA 1
ATOM 807 C C . GLY A 1 101 ? -1.249 4.307 9.150 1.00 93.00 101 GLY A C 1
ATOM 808 O O . GLY A 1 101 ? -1.152 4.397 7.927 1.00 93.00 101 GLY A O 1
ATOM 809 N N . LEU A 1 102 ? -1.105 5.367 9.956 1.00 94.00 102 LEU A N 1
ATOM 810 C CA . LEU A 1 102 ? -0.813 6.721 9.457 1.00 94.00 102 LEU A CA 1
ATOM 811 C C . LEU A 1 102 ? 0.605 6.834 8.884 1.00 94.00 102 LEU A C 1
ATOM 813 O O . LEU A 1 102 ? 0.823 7.484 7.868 1.00 94.00 102 LEU A O 1
ATOM 817 N N . LYS A 1 103 ? 1.571 6.119 9.463 1.00 90.75 103 LYS A N 1
ATOM 818 C CA . LYS A 1 103 ? 2.928 6.033 8.917 1.00 90.75 103 LYS A CA 1
ATOM 819 C C . LYS A 1 103 ? 2.957 5.426 7.510 1.00 90.75 103 LYS A C 1
ATOM 821 O O . LYS A 1 103 ? 3.799 5.817 6.718 1.00 90.75 103 LYS A O 1
ATOM 826 N N . LEU A 1 104 ? 2.066 4.496 7.165 1.00 90.19 1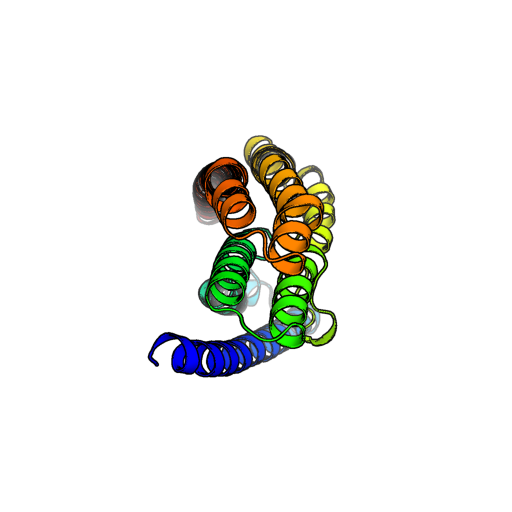04 LEU A N 1
ATOM 827 C CA . LEU A 1 104 ? 1.984 3.957 5.797 1.00 90.19 104 LEU A CA 1
ATOM 828 C C . LEU A 1 104 ? 1.455 4.997 4.792 1.00 90.19 104 LEU A C 1
ATOM 830 O O . LEU A 1 104 ? 1.839 4.975 3.622 1.00 90.19 104 LEU A O 1
ATOM 834 N N . ARG A 1 105 ? 0.629 5.946 5.251 1.00 91.94 105 ARG A N 1
ATOM 835 C CA . ARG A 1 105 ? 0.210 7.106 4.455 1.00 91.94 105 ARG A CA 1
ATOM 836 C C . ARG A 1 105 ? 1.376 8.057 4.201 1.00 91.94 105 ARG A C 1
ATOM 838 O O . ARG A 1 105 ? 1.609 8.455 3.063 1.00 91.94 105 ARG A O 1
ATOM 845 N N . ASP A 1 106 ? 2.093 8.404 5.266 1.00 87.75 106 ASP A N 1
ATOM 846 C CA . ASP A 1 106 ? 3.033 9.527 5.259 1.00 87.75 106 ASP A CA 1
ATOM 847 C C . ASP A 1 106 ? 4.470 9.104 4.920 1.00 87.75 106 ASP A C 1
ATOM 849 O O . ASP A 1 106 ? 5.175 9.841 4.249 1.00 87.75 106 ASP A O 1
ATOM 853 N N . GLY A 1 107 ? 4.891 7.898 5.309 1.00 80.44 107 GLY A N 1
ATOM 854 C CA . GLY A 1 107 ? 6.183 7.298 4.971 1.00 80.44 107 GLY A CA 1
ATOM 855 C C . GLY A 1 107 ? 7.022 6.844 6.164 1.00 80.44 107 GLY A C 1
ATOM 856 O O . GLY A 1 107 ? 6.729 7.099 7.334 1.00 80.44 107 GLY A O 1
ATOM 857 N N . ASN A 1 108 ? 8.106 6.119 5.871 1.00 68.94 108 ASN A N 1
ATOM 858 C CA . ASN A 1 108 ? 9.061 5.638 6.867 1.00 68.94 108 ASN A CA 1
ATOM 859 C C . ASN A 1 108 ? 10.445 6.261 6.665 1.00 68.94 108 ASN A C 1
ATOM 861 O O . ASN A 1 108 ? 11.275 5.747 5.910 1.00 68.94 108 ASN A O 1
ATOM 865 N N . VAL A 1 109 ? 10.723 7.307 7.444 1.00 59.88 109 VAL A N 1
ATOM 866 C CA . VAL A 1 109 ? 12.007 8.026 7.447 1.00 59.88 109 VAL A CA 1
ATOM 867 C C . VAL A 1 109 ? 13.203 7.103 7.732 1.00 59.88 109 VAL A C 1
ATOM 869 O O . VAL A 1 109 ? 14.261 7.269 7.132 1.00 59.88 109 VAL A O 1
ATOM 872 N N . GLN A 1 110 ? 13.052 6.088 8.594 1.00 57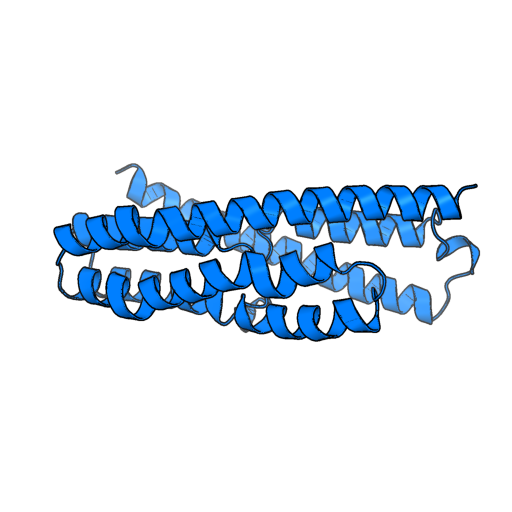.28 110 GLN A N 1
ATOM 873 C CA . GLN A 1 110 ? 14.172 5.219 8.992 1.00 57.28 110 GLN A CA 1
ATOM 874 C C . GLN A 1 110 ? 14.574 4.230 7.894 1.00 57.28 110 GLN A C 1
ATOM 876 O O . GLN A 1 110 ? 15.760 4.000 7.667 1.00 57.28 110 GLN A O 1
ATOM 881 N N . THR A 1 111 ? 13.600 3.650 7.188 1.00 59.97 111 THR A N 1
ATOM 882 C CA . THR A 1 111 ? 13.876 2.691 6.104 1.00 59.97 111 THR A CA 1
ATOM 883 C C . THR A 1 111 ? 13.946 3.360 4.733 1.00 59.97 111 THR A C 1
ATOM 885 O O . THR A 1 111 ? 14.133 2.670 3.728 1.00 59.97 111 THR A O 1
ATOM 888 N N . LYS A 1 112 ? 13.806 4.696 4.683 1.00 63.50 112 LYS A N 1
ATOM 889 C CA . LYS A 1 112 ? 13.669 5.491 3.452 1.00 63.50 112 LYS A CA 1
ATOM 890 C C . LYS A 1 112 ? 12.622 4.896 2.509 1.00 63.50 112 LYS A C 1
ATOM 892 O O . LYS A 1 112 ? 12.820 4.843 1.297 1.00 63.50 112 LYS A O 1
ATOM 897 N N . THR A 1 113 ? 11.562 4.332 3.080 1.00 66.12 113 THR A N 1
ATOM 898 C CA . THR A 1 113 ? 10.480 3.739 2.299 1.00 66.12 113 THR A CA 1
ATOM 899 C C . THR A 1 113 ? 9.385 4.782 2.209 1.00 66.12 113 THR A C 1
ATOM 901 O O . THR A 1 113 ? 8.855 5.146 3.263 1.00 66.12 113 THR A O 1
ATOM 904 N N . PRO A 1 114 ? 9.103 5.300 1.003 1.00 75.50 114 PRO A N 1
ATOM 905 C CA . PRO A 1 114 ? 8.156 6.383 0.860 1.00 75.50 114 PRO A CA 1
ATOM 906 C C . PRO A 1 114 ? 6.753 5.926 1.239 1.00 75.50 114 PRO A C 1
ATOM 908 O O . PRO A 1 114 ? 6.385 4.778 0.979 1.00 75.50 114 PRO A O 1
ATOM 911 N N . GLY A 1 115 ? 5.991 6.819 1.859 1.00 85.44 115 GLY A N 1
ATOM 912 C CA . GLY A 1 115 ? 4.562 6.611 2.085 1.00 85.44 115 GLY A CA 1
ATOM 913 C C . GLY A 1 115 ? 3.757 6.831 0.813 1.00 85.44 115 GLY A C 1
ATOM 914 O O . GLY A 1 115 ? 4.284 7.281 -0.210 1.00 85.44 115 GLY A O 1
ATOM 915 N N . TYR A 1 116 ? 2.458 6.564 0.898 1.00 91.00 116 TYR A N 1
ATOM 916 C CA . TYR A 1 116 ? 1.513 6.857 -0.177 1.00 91.00 116 TYR A CA 1
ATOM 917 C C . TYR A 1 116 ? 1.630 8.315 -0.665 1.00 91.00 116 TYR A C 1
ATOM 919 O O . TYR A 1 116 ? 1.884 8.577 -1.844 1.00 91.00 116 TYR A O 1
ATOM 927 N N . ASN A 1 117 ? 1.544 9.272 0.264 1.00 88.44 117 ASN A N 1
ATOM 928 C CA . ASN A 1 117 ? 1.543 10.707 -0.035 1.00 88.44 117 ASN A CA 1
ATOM 929 C C . ASN A 1 117 ? 2.897 11.219 -0.545 1.00 88.44 117 ASN A C 1
ATOM 931 O O . ASN A 1 117 ? 2.948 12.204 -1.276 1.00 88.44 117 ASN A O 1
ATOM 935 N N . GLU A 1 118 ? 4.003 10.558 -0.199 1.00 86.88 1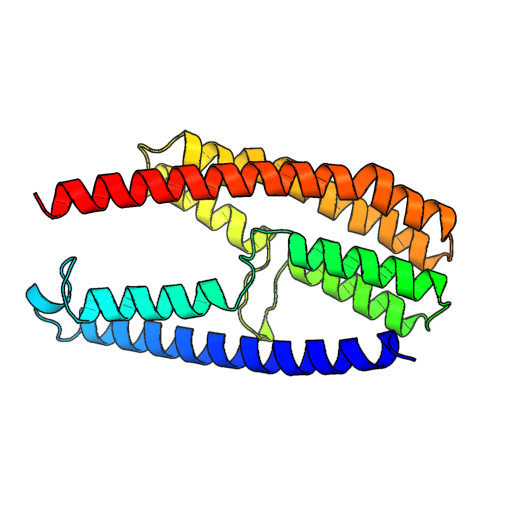18 GLU A N 1
ATOM 936 C CA . GLU A 1 118 ? 5.330 10.919 -0.713 1.00 86.88 118 GLU A CA 1
ATOM 937 C C . GLU A 1 118 ? 5.550 10.428 -2.147 1.00 86.88 118 GLU A C 1
ATOM 939 O O . GLU A 1 118 ? 6.346 11.008 -2.895 1.00 86.88 118 GLU A O 1
ATOM 944 N N . ARG A 1 119 ? 4.874 9.342 -2.542 1.00 88.94 119 ARG A N 1
ATOM 945 C CA . ARG A 1 119 ? 5.057 8.728 -3.857 1.00 88.94 119 ARG A CA 1
ATOM 946 C C . ARG A 1 119 ? 4.145 9.336 -4.918 1.00 88.94 119 ARG A C 1
ATOM 948 O O . ARG A 1 119 ? 4.590 9.461 -6.058 1.00 88.94 119 ARG A O 1
ATOM 955 N N . LEU A 1 120 ? 2.929 9.748 -4.560 1.00 90.56 120 LEU A N 1
ATOM 956 C CA . LEU A 1 120 ? 1.962 10.321 -5.501 1.00 90.56 120 LEU A CA 1
ATOM 957 C C . LEU A 1 120 ? 2.518 11.523 -6.305 1.00 90.56 120 LEU A C 1
ATOM 959 O O . LEU A 1 120 ? 2.519 11.430 -7.534 1.00 90.56 120 LEU A O 1
ATOM 963 N N . PRO A 1 121 ? 3.121 12.567 -5.692 1.00 91.62 121 PRO A N 1
ATOM 964 C CA . PRO A 1 121 ? 3.634 13.724 -6.440 1.00 91.62 121 PRO A CA 1
ATOM 965 C C . PRO A 1 121 ? 4.741 13.377 -7.439 1.00 91.62 121 PRO A C 1
ATOM 967 O O . PRO A 1 121 ? 5.005 14.113 -8.389 1.00 91.62 121 PRO A O 1
ATOM 970 N N . GLN A 1 122 ? 5.443 12.264 -7.213 1.00 89.75 122 GLN A N 1
ATOM 971 C CA . GLN A 1 122 ? 6.480 11.797 -8.126 1.00 89.75 122 GLN A CA 1
ATOM 972 C C . GLN A 1 122 ? 5.852 11.257 -9.409 1.00 89.75 122 GLN A C 1
ATOM 974 O O . GLN A 1 122 ? 6.357 11.546 -10.487 1.00 89.75 122 GLN A O 1
ATOM 979 N N . TRP A 1 123 ? 4.738 10.532 -9.305 1.00 91.44 123 TRP A N 1
ATOM 980 C CA . TRP A 1 123 ? 4.017 10.002 -10.461 1.00 91.44 123 TRP A CA 1
ATOM 981 C C . TRP A 1 123 ? 3.200 11.062 -11.193 1.00 91.44 123 TRP A C 1
ATOM 983 O O . TRP A 1 123 ? 3.193 11.056 -12.419 1.00 91.44 123 TRP A O 1
ATOM 993 N N . GLU A 1 124 ? 2.602 12.011 -10.469 1.00 91.75 124 GLU A N 1
ATOM 994 C CA . GLU A 1 124 ? 1.943 13.185 -11.065 1.00 91.75 124 GLU A CA 1
ATOM 995 C C . GLU A 1 124 ? 2.908 14.018 -11.914 1.00 91.75 124 GLU A C 1
ATOM 997 O O . GLU A 1 124 ? 2.509 14.595 -12.920 1.00 91.75 124 GLU A O 1
ATOM 1002 N N . ARG A 1 125 ? 4.192 14.062 -11.535 1.00 91.94 125 ARG A N 1
ATOM 1003 C CA . ARG A 1 125 ? 5.234 14.702 -12.341 1.00 91.94 125 ARG A CA 1
ATOM 1004 C C . ARG A 1 125 ? 5.737 13.796 -13.460 1.00 91.94 125 ARG A C 1
ATOM 1006 O O . ARG A 1 125 ? 5.899 14.269 -14.576 1.00 91.94 125 ARG A O 1
ATOM 1013 N N . ALA A 1 126 ? 6.035 12.535 -13.166 1.00 88.56 126 ALA A N 1
ATOM 1014 C CA . ALA A 1 126 ? 6.716 11.657 -14.112 1.00 88.56 126 ALA A CA 1
ATOM 1015 C C . ALA A 1 126 ? 5.819 11.247 -15.285 1.00 88.56 126 ALA A C 1
ATOM 1017 O O . ALA A 1 126 ? 6.273 11.249 -16.419 1.00 88.56 126 ALA A O 1
ATOM 1018 N N . LEU A 1 127 ? 4.542 10.924 -15.056 1.00 87.94 127 LEU A N 1
ATOM 1019 C CA . LEU A 1 127 ? 3.695 10.384 -16.127 1.00 87.94 127 LEU A CA 1
ATOM 1020 C C . LEU A 1 127 ? 3.442 11.398 -17.257 1.00 87.94 127 LEU A C 1
ATOM 1022 O O . LEU A 1 127 ? 3.699 11.040 -18.401 1.00 87.94 127 LEU A O 1
ATOM 1026 N N . PRO A 1 128 ? 3.081 12.670 -16.991 1.00 85.75 128 PRO A N 1
ATOM 1027 C CA . PRO A 1 128 ? 2.881 13.641 -18.068 1.00 85.75 128 PRO A CA 1
ATOM 1028 C C . PRO A 1 128 ? 4.169 14.081 -18.777 1.00 85.75 128 PRO A C 1
ATOM 1030 O O . PRO A 1 128 ? 4.099 14.553 -19.906 1.00 85.75 128 PRO A O 1
ATOM 1033 N N . ASN A 1 129 ? 5.333 13.988 -18.121 1.00 85.06 129 ASN A N 1
ATOM 1034 C CA . ASN A 1 129 ? 6.595 14.519 -18.659 1.00 85.06 129 ASN A CA 1
ATOM 1035 C C . ASN A 1 129 ? 7.487 13.435 -19.279 1.00 85.06 129 ASN A C 1
ATOM 1037 O O . ASN A 1 129 ? 8.068 13.651 -20.338 1.00 85.06 129 ASN A O 1
ATOM 1041 N N . ASP A 1 130 ? 7.577 12.275 -18.632 1.00 84.50 130 ASP A N 1
ATOM 1042 C CA . ASP A 1 130 ? 8.484 11.189 -19.010 1.00 84.50 130 ASP A CA 1
ATOM 1043 C C . ASP A 1 130 ? 7.753 10.073 -19.781 1.00 84.50 130 ASP A C 1
ATOM 1045 O O . ASP A 1 130 ? 8.386 9.316 -20.516 1.00 84.50 130 ASP A O 1
ATOM 1049 N N . VAL A 1 131 ? 6.422 9.960 -19.628 1.00 81.06 131 VAL A N 1
ATOM 1050 C CA . VAL A 1 131 ? 5.572 8.953 -20.301 1.00 81.06 131 VAL A CA 1
ATOM 1051 C C . VAL A 1 131 ? 4.297 9.588 -20.915 1.00 81.06 131 VAL A C 1
ATOM 1053 O O . VAL A 1 131 ? 3.187 9.101 -20.689 1.00 81.06 131 VAL A O 1
ATOM 1056 N N . PRO A 1 132 ? 4.415 10.679 -21.702 1.00 76.81 132 PRO A N 1
ATOM 1057 C CA . PRO A 1 132 ? 3.286 11.543 -22.089 1.00 76.81 132 PRO A CA 1
ATOM 1058 C C . PRO A 1 132 ? 2.211 10.881 -22.969 1.00 76.81 132 PRO A C 1
ATOM 1060 O O . PRO A 1 132 ? 1.098 11.388 -23.074 1.00 76.81 132 PRO A O 1
ATOM 1063 N N . GLU A 1 133 ? 2.519 9.762 -23.624 1.00 83.19 133 GLU A N 1
ATOM 1064 C CA . GLU A 1 133 ? 1.614 9.090 -24.570 1.00 83.19 133 GLU A CA 1
ATOM 1065 C C . GLU A 1 133 ? 0.713 8.030 -23.910 1.00 83.19 133 GLU A C 1
ATOM 1067 O O . GLU A 1 133 ? 0.066 7.248 -24.602 1.00 83.19 133 GLU A O 1
ATOM 1072 N N . GLU A 1 134 ? 0.643 8.005 -22.575 1.00 88.00 134 GLU A N 1
ATOM 1073 C CA . GLU A 1 134 ? -0.074 6.982 -21.803 1.00 88.00 134 GLU A CA 1
ATOM 1074 C C . GLU A 1 134 ? -1.142 7.567 -20.856 1.00 88.00 134 GLU A C 1
ATOM 1076 O O . GLU A 1 134 ? -1.060 7.403 -19.632 1.00 88.00 134 GLU A O 1
ATOM 1081 N N . PRO A 1 135 ? -2.197 8.220 -21.386 1.00 89.81 135 PRO A N 1
ATOM 1082 C CA . PRO A 1 135 ? -3.190 8.927 -20.572 1.00 89.81 135 PRO A CA 1
ATOM 1083 C C . PRO A 1 135 ? -3.981 8.003 -19.636 1.00 89.81 135 PRO A C 1
ATOM 1085 O O . PRO A 1 135 ? -4.430 8.434 -18.574 1.00 89.81 135 PRO A O 1
ATOM 1088 N N . GLU A 1 136 ? -4.149 6.726 -19.991 1.00 91.50 136 GLU A N 1
AT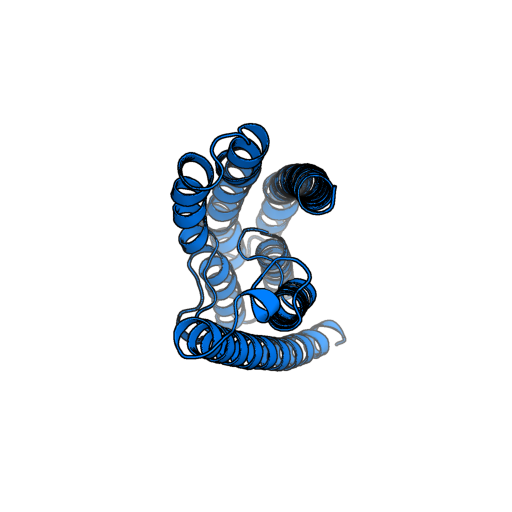OM 1089 C CA . GLU A 1 136 ? -4.817 5.761 -19.113 1.00 91.50 136 GLU A CA 1
ATOM 1090 C C . GLU A 1 136 ? -3.923 5.344 -17.936 1.00 91.50 136 GLU A C 1
ATOM 1092 O O . GLU A 1 136 ? -4.424 5.230 -16.816 1.00 91.50 136 GLU A O 1
ATOM 1097 N N . LEU A 1 137 ? -2.604 5.203 -18.139 1.00 92.50 137 LEU A N 1
ATOM 1098 C CA . LEU A 1 137 ? -1.663 4.975 -17.034 1.00 92.50 137 LEU A CA 1
ATOM 1099 C C . LEU A 1 137 ? -1.631 6.177 -16.096 1.00 92.50 137 LEU A C 1
ATOM 1101 O O . LEU A 1 137 ? -1.716 6.005 -14.880 1.00 92.50 137 LEU A O 1
ATOM 1105 N N . GLU A 1 138 ? -1.573 7.389 -16.653 1.00 93.50 138 GLU A N 1
ATOM 1106 C CA . GLU A 1 138 ? -1.658 8.628 -15.881 1.00 93.50 138 GLU A CA 1
ATOM 1107 C C . GLU A 1 138 ? -2.939 8.661 -15.045 1.00 93.50 138 GLU A C 1
ATOM 1109 O O . GLU A 1 138 ? -2.880 8.790 -13.818 1.00 93.50 138 GLU A O 1
ATOM 1114 N N . ARG A 1 139 ? -4.101 8.481 -15.682 1.00 95.00 139 ARG A N 1
ATOM 1115 C CA . ARG A 1 139 ? -5.404 8.519 -15.014 1.00 95.00 139 ARG A CA 1
ATOM 1116 C C . ARG A 1 139 ? -5.503 7.476 -13.905 1.00 95.00 139 ARG A C 1
ATOM 1118 O O . ARG A 1 139 ? -5.957 7.806 -12.808 1.00 95.00 139 ARG A O 1
ATOM 1125 N N . LEU A 1 140 ? -5.102 6.232 -14.164 1.00 94.25 140 LEU A N 1
ATOM 1126 C CA . LEU A 1 140 ? -5.169 5.151 -13.181 1.00 94.25 140 LEU A CA 1
ATOM 1127 C C . LEU A 1 140 ? -4.226 5.395 -11.999 1.00 94.25 140 LEU A C 1
ATOM 1129 O O . LEU A 1 140 ? -4.634 5.205 -10.850 1.00 94.25 140 LEU A O 1
ATOM 1133 N N . MET A 1 141 ? -3.006 5.867 -12.259 1.00 93.38 141 MET A N 1
ATOM 1134 C CA . MET A 1 141 ? -1.973 6.041 -11.237 1.00 93.38 141 MET A CA 1
ATOM 1135 C C . MET A 1 141 ? -2.154 7.297 -10.375 1.00 93.38 141 MET A C 1
ATOM 1137 O O . MET A 1 141 ? -1.787 7.294 -9.204 1.00 93.38 141 MET A O 1
ATOM 1141 N N . THR A 1 142 ? -2.714 8.369 -10.940 1.00 94.12 142 THR A N 1
ATOM 1142 C CA . THR A 1 142 ? -2.772 9.689 -10.278 1.00 94.12 142 THR A CA 1
ATOM 1143 C C . THR A 1 142 ? -4.174 10.109 -9.853 1.00 94.12 142 THR A C 1
ATOM 1145 O O . THR A 1 142 ? -4.319 11.000 -9.022 1.00 94.12 142 THR A O 1
ATOM 1148 N N . LYS A 1 143 ? -5.225 9.476 -10.390 1.00 95.06 143 LYS A N 1
ATOM 1149 C CA . LYS A 1 143 ? -6.618 9.847 -10.092 1.00 95.06 143 LYS A CA 1
ATOM 1150 C C . LYS A 1 143 ? -7.444 8.655 -9.635 1.00 95.06 143 LYS A C 1
ATOM 1152 O O . LYS A 1 143 ? -7.887 8.623 -8.492 1.00 95.06 143 LYS A O 1
ATOM 1157 N N . ALA A 1 144 ? -7.629 7.657 -10.499 1.00 96.62 144 ALA A N 1
ATOM 1158 C CA . ALA A 1 144 ? -8.602 6.591 -10.262 1.00 96.62 144 ALA A CA 1
ATOM 1159 C C . ALA A 1 144 ? -8.239 5.710 -9.056 1.00 96.62 144 ALA A C 1
ATOM 1161 O O . ALA A 1 144 ? -9.100 5.408 -8.239 1.00 96.62 144 ALA A O 1
ATOM 1162 N N . SER A 1 145 ? -6.971 5.312 -8.905 1.00 95.88 145 SER A N 1
ATOM 1163 C CA . SER A 1 145 ? -6.527 4.588 -7.701 1.00 95.88 145 SER A CA 1
ATOM 1164 C C . SER A 1 145 ? -6.395 5.502 -6.474 1.00 95.88 145 SER A C 1
ATOM 1166 O O . SER A 1 145 ? -6.514 5.033 -5.342 1.00 95.88 145 SER A O 1
ATOM 1168 N N . VAL A 1 146 ? -6.202 6.806 -6.685 1.00 96.44 146 VAL A N 1
ATOM 1169 C CA . VAL A 1 146 ? -5.911 7.794 -5.638 1.00 96.44 146 VAL A CA 1
ATOM 1170 C C . VAL A 1 146 ? -7.143 8.216 -4.861 1.00 96.44 146 VAL A C 1
ATOM 1172 O O . VAL A 1 146 ? -7.106 8.261 -3.633 1.00 96.44 146 VAL A O 1
ATOM 1175 N N . GLU A 1 147 ? -8.248 8.483 -5.549 1.00 97.56 147 GLU A N 1
ATOM 1176 C CA . GLU A 1 147 ? -9.490 8.905 -4.907 1.00 97.56 147 GLU A CA 1
ATOM 1177 C C . GLU A 1 147 ? -9.974 7.937 -3.804 1.00 97.56 147 GLU A C 1
ATOM 1179 O O . GLU A 1 147 ? -10.197 8.398 -2.676 1.00 97.56 147 GLU A O 1
ATOM 1184 N N . PRO A 1 148 ? -10.101 6.613 -4.043 1.00 98.25 148 PRO A N 1
ATOM 1185 C CA . PRO A 1 148 ? -10.495 5.686 -2.988 1.00 98.25 148 PRO A CA 1
ATOM 1186 C C . PRO A 1 148 ? -9.450 5.586 -1.869 1.00 98.25 148 PRO A C 1
ATOM 1188 O O . PRO A 1 148 ? -9.831 5.472 -0.705 1.00 98.25 148 PRO A O 1
ATOM 1191 N N . ALA A 1 149 ? -8.152 5.698 -2.173 1.00 97.62 149 ALA A N 1
ATOM 1192 C CA . ALA A 1 149 ? -7.094 5.681 -1.162 1.00 97.62 149 ALA A CA 1
ATOM 1193 C C . ALA A 1 149 ? -7.160 6.898 -0.224 1.00 97.62 149 ALA A C 1
ATOM 1195 O O . ALA A 1 149 ? -7.067 6.743 0.993 1.00 97.62 149 ALA A O 1
ATOM 1196 N N . HIS A 1 150 ? -7.387 8.104 -0.751 1.00 97.56 150 HIS A N 1
ATOM 1197 C CA . HIS A 1 150 ? -7.558 9.306 0.072 1.00 97.56 150 HIS A CA 1
ATOM 1198 C C . HIS A 1 150 ? -8.764 9.185 1.007 1.00 97.56 150 HIS A C 1
ATOM 1200 O O . HIS A 1 150 ? -8.637 9.414 2.210 1.00 97.56 150 HIS A O 1
ATOM 1206 N N . LYS A 1 151 ? -9.915 8.745 0.481 1.00 98.44 151 LYS A N 1
ATOM 1207 C CA . LYS A 1 151 ? -11.113 8.476 1.295 1.00 98.44 151 LYS A CA 1
ATOM 1208 C C . LYS A 1 151 ? -10.855 7.389 2.344 1.00 98.44 151 LYS A C 1
ATOM 1210 O O . LYS A 1 151 ? -11.386 7.454 3.450 1.00 98.44 151 LYS A O 1
ATOM 1215 N N . PHE A 1 152 ? -10.038 6.391 2.012 1.00 98.62 152 PHE A N 1
ATOM 1216 C CA . PHE A 1 152 ? -9.679 5.308 2.923 1.00 98.62 152 PHE A CA 1
ATOM 1217 C C . PHE A 1 152 ? -8.835 5.819 4.095 1.00 98.62 152 PHE A C 1
ATOM 1219 O O . PHE A 1 152 ? -9.126 5.496 5.248 1.00 98.62 152 PHE A O 1
ATOM 1226 N N . PHE A 1 153 ? -7.816 6.639 3.822 1.00 98.12 153 PHE A N 1
ATOM 1227 C CA . PHE A 1 153 ? -6.991 7.248 4.865 1.00 98.12 153 PHE A CA 1
ATOM 1228 C C . PHE A 1 153 ? -7.777 8.236 5.733 1.00 98.12 153 PHE A C 1
ATOM 1230 O O . PHE A 1 153 ? -7.590 8.238 6.948 1.00 98.12 153 PHE A O 1
ATOM 1237 N N . ASP A 1 154 ? -8.692 9.010 5.146 1.00 98.31 154 ASP A N 1
ATOM 1238 C CA . ASP A 1 154 ? -9.619 9.862 5.898 1.00 98.31 154 ASP A CA 1
ATOM 1239 C C . ASP A 1 154 ? -10.500 9.033 6.849 1.00 98.31 154 ASP A C 1
ATOM 1241 O O . ASP A 1 154 ? -10.573 9.310 8.047 1.00 98.31 154 ASP A O 1
ATOM 1245 N N . ALA A 1 155 ? -11.096 7.940 6.358 1.00 98.62 155 ALA A N 1
ATOM 1246 C CA . ALA A 1 155 ? -11.889 7.039 7.189 1.00 98.62 155 ALA A CA 1
ATOM 1247 C C . ALA A 1 155 ? -11.060 6.390 8.312 1.00 98.62 155 ALA A C 1
ATOM 1249 O O . ALA A 1 155 ? -11.560 6.229 9.429 1.00 98.62 155 ALA A O 1
ATOM 1250 N N . LEU A 1 156 ? -9.798 6.039 8.046 1.00 98.50 156 LEU A N 1
ATOM 1251 C CA . LEU A 1 156 ? -8.881 5.518 9.059 1.00 98.50 156 LEU A CA 1
ATOM 1252 C C . LEU A 1 156 ? -8.638 6.547 10.173 1.00 98.50 156 LEU A C 1
ATOM 1254 O O . LEU A 1 156 ? -8.845 6.238 11.348 1.00 98.50 156 LEU A O 1
ATOM 1258 N N . GLU A 1 157 ? -8.205 7.752 9.802 1.00 98.44 157 GLU A N 1
ATOM 1259 C CA . GLU A 1 157 ? -7.789 8.803 10.734 1.00 98.44 157 GLU A CA 1
ATOM 1260 C C . GLU A 1 157 ? -8.961 9.384 11.519 1.00 98.44 157 GLU A C 1
ATOM 1262 O O . GLU A 1 157 ? -8.922 9.451 12.748 1.00 98.44 157 GLU A O 1
ATOM 1267 N N . ASN A 1 158 ? -10.021 9.765 10.812 1.00 98.56 158 ASN A N 1
ATOM 1268 C CA . ASN A 1 158 ? -11.081 10.592 11.373 1.00 98.56 158 ASN A CA 1
ATOM 1269 C C . ASN A 1 158 ? -12.245 9.774 11.937 1.00 98.56 158 ASN A C 1
ATOM 1271 O O . ASN A 1 158 ? -13.068 10.308 12.683 1.00 98.56 158 ASN A O 1
ATOM 1275 N N . ARG A 1 159 ? -12.328 8.474 11.621 1.00 98.50 159 ARG A N 1
ATOM 1276 C CA . ARG A 1 159 ? -13.453 7.623 12.041 1.00 98.50 159 ARG A CA 1
ATOM 1277 C C . ARG A 1 159 ? -13.000 6.366 12.775 1.00 98.50 159 ARG A C 1
ATOM 1279 O O . ARG A 1 159 ? -13.380 6.183 13.933 1.00 98.50 159 ARG A O 1
ATOM 1286 N N . LEU A 1 160 ? -12.181 5.521 12.143 1.00 98.75 160 LEU A N 1
ATOM 1287 C CA . LEU A 1 160 ? -11.808 4.218 12.700 1.00 98.75 160 LEU A CA 1
ATOM 1288 C C . LEU A 1 160 ? -10.961 4.360 13.969 1.00 98.75 160 LEU A C 1
ATOM 1290 O O . LEU A 1 160 ? -11.340 3.825 15.010 1.00 98.75 160 LEU A O 1
ATOM 1294 N N . ILE A 1 161 ? -9.854 5.110 13.902 1.00 98.56 161 ILE A N 1
ATOM 1295 C CA . ILE A 1 161 ? -8.944 5.308 15.040 1.00 98.56 161 ILE A CA 1
ATOM 1296 C C . ILE A 1 161 ? -9.686 5.899 16.259 1.00 98.56 161 ILE A C 1
ATOM 1298 O O . ILE A 1 161 ? -9.535 5.370 17.366 1.00 98.56 161 ILE A O 1
ATOM 1302 N N . PRO A 1 162 ? -10.523 6.947 16.121 1.00 98.62 162 PRO A N 1
ATOM 1303 C CA . PRO A 1 162 ? -11.321 7.453 17.233 1.00 98.62 162 PRO A CA 1
ATOM 1304 C C . PRO A 1 162 ? -12.303 6.424 17.809 1.00 98.62 162 PRO A C 1
ATOM 1306 O O . PRO A 1 162 ? -12.420 6.330 19.032 1.00 98.62 162 PRO A O 1
ATOM 1309 N N . ALA A 1 163 ? -12.994 5.645 16.967 1.00 98.50 163 ALA A N 1
ATOM 1310 C CA . ALA A 1 163 ? -13.930 4.616 17.427 1.00 98.50 163 ALA A CA 1
ATOM 1311 C C . ALA A 1 163 ? -13.218 3.530 18.250 1.00 98.50 163 ALA A C 1
ATOM 1313 O O . ALA A 1 163 ? -13.660 3.200 19.353 1.00 98.50 163 ALA A O 1
ATOM 1314 N N . THR A 1 164 ? -12.061 3.047 17.784 1.00 98.25 164 THR A N 1
ATOM 1315 C CA . THR A 1 164 ? -11.277 2.030 18.502 1.00 98.25 164 THR A CA 1
ATOM 1316 C C . THR A 1 164 ? -10.704 2.564 19.812 1.00 98.25 164 THR A C 1
ATOM 1318 O O . THR A 1 164 ? -10.740 1.863 20.820 1.00 98.25 164 THR A O 1
ATOM 1321 N N . LYS A 1 165 ? -10.252 3.826 19.853 1.00 97.38 165 LYS A N 1
ATOM 1322 C CA . LYS A 1 165 ? -9.762 4.469 21.089 1.00 97.38 165 LYS A CA 1
ATOM 1323 C C . LYS A 1 165 ? -10.843 4.651 22.153 1.00 97.38 165 LYS A C 1
ATOM 1325 O O . LYS A 1 165 ? -10.542 4.583 23.343 1.00 97.38 165 LYS A O 1
ATOM 1330 N N . ARG A 1 166 ? -12.093 4.880 21.740 1.00 96.69 166 ARG A N 1
ATOM 1331 C CA . ARG A 1 166 ? -13.246 4.979 22.650 1.00 96.69 166 ARG A CA 1
ATOM 1332 C C . ARG A 1 166 ? -13.832 3.618 23.037 1.00 96.69 166 ARG A C 1
ATOM 1334 O O . ARG A 1 166 ? -14.732 3.577 23.869 1.00 96.69 166 ARG A O 1
ATOM 1341 N N . GLY A 1 167 ? -13.332 2.522 22.462 1.00 95.50 167 GLY A N 1
ATOM 1342 C CA . GLY A 1 167 ? -13.858 1.177 22.695 1.00 95.50 167 GLY A CA 1
ATOM 1343 C C . GLY A 1 167 ? -15.208 0.912 22.023 1.00 95.50 167 GLY A C 1
ATOM 1344 O O . GLY A 1 167 ? -15.890 -0.040 22.394 1.00 95.50 167 GLY A O 1
ATOM 1345 N N . ASP A 1 168 ? -15.605 1.724 21.038 1.00 97.88 168 ASP A N 1
ATOM 1346 C CA . ASP A 1 168 ? -16.842 1.524 20.280 1.00 97.88 168 ASP A CA 1
ATOM 1347 C C . ASP A 1 168 ? -16.625 0.483 19.174 1.00 97.88 168 ASP A C 1
ATOM 1349 O O . ASP A 1 168 ? -16.389 0.791 18.003 1.00 97.88 168 ASP A O 1
ATOM 1353 N N . ILE A 1 169 ? -16.630 -0.788 19.576 1.00 97.69 169 ILE A N 1
ATOM 1354 C CA . ILE A 1 169 ? -16.281 -1.903 18.690 1.00 97.69 169 ILE A CA 1
ATOM 1355 C C . ILE A 1 169 ? -17.335 -2.123 17.603 1.00 97.69 169 ILE A C 1
ATOM 1357 O O . ILE A 1 169 ? -16.996 -2.521 16.486 1.00 97.69 169 ILE A O 1
ATOM 1361 N N . ALA A 1 170 ? -18.608 -1.872 17.915 1.00 98.31 170 ALA A N 1
ATOM 1362 C CA . ALA A 1 170 ? -19.687 -2.004 16.945 1.00 98.31 170 ALA A CA 1
ATOM 1363 C C . ALA A 1 170 ? -19.504 -0.996 15.805 1.00 98.31 170 ALA A C 1
ATOM 1365 O O . ALA A 1 170 ? -19.534 -1.388 14.634 1.00 98.31 170 ALA A O 1
ATOM 1366 N N . GLU A 1 171 ? -19.224 0.267 16.137 1.00 98.44 171 GLU A N 1
ATOM 1367 C CA . GLU A 1 171 ? -18.954 1.291 15.132 1.00 98.44 171 GLU A CA 1
ATOM 1368 C C . GLU A 1 171 ? -17.639 1.034 14.392 1.00 98.44 171 GLU A C 1
ATOM 1370 O O . GLU A 1 171 ? -17.605 1.102 13.166 1.00 98.44 171 GLU A O 1
ATOM 1375 N N . ALA A 1 172 ? -16.572 0.632 15.088 1.00 98.56 172 ALA A N 1
ATOM 1376 C CA . ALA A 1 172 ? -15.301 0.305 14.441 1.00 98.56 172 ALA A CA 1
ATOM 1377 C C . ALA A 1 172 ? -15.449 -0.823 13.397 1.00 98.56 172 ALA A C 1
ATOM 1379 O O . ALA A 1 172 ? -14.955 -0.710 12.272 1.00 98.56 172 ALA A O 1
ATOM 1380 N N . LYS A 1 173 ? -16.194 -1.890 13.725 1.00 98.50 173 LYS A N 1
ATOM 1381 C CA . LYS A 1 173 ? -16.514 -2.980 12.784 1.00 98.50 173 LYS A CA 1
ATOM 1382 C C . LYS A 1 173 ? -17.383 -2.496 11.620 1.00 98.50 173 LYS A C 1
ATOM 1384 O O . LYS A 1 173 ? -17.182 -2.951 10.492 1.00 98.50 173 LYS A O 1
ATOM 1389 N N . ASN A 1 174 ? -18.328 -1.586 11.867 1.00 98.50 174 ASN A N 1
ATOM 1390 C CA . ASN A 1 174 ? -19.151 -0.989 10.815 1.00 98.50 174 ASN A CA 1
ATOM 1391 C C . ASN A 1 174 ? -18.321 -0.130 9.857 1.00 98.50 174 ASN A C 1
ATOM 1393 O O . ASN A 1 174 ? -18.420 -0.341 8.651 1.00 98.50 174 ASN A O 1
ATOM 1397 N N . ILE A 1 175 ? -17.473 0.770 10.366 1.00 98.69 175 ILE A N 1
ATOM 1398 C CA . ILE A 1 175 ? -16.575 1.606 9.554 1.00 98.69 175 ILE A CA 1
ATOM 1399 C C . ILE A 1 175 ? -15.691 0.720 8.675 1.00 98.69 175 ILE A C 1
ATOM 1401 O O . ILE A 1 175 ? -15.636 0.906 7.458 1.00 98.69 175 ILE A O 1
ATOM 1405 N N . LEU A 1 176 ? -15.050 -0.291 9.267 1.00 98.44 176 LEU A N 1
ATOM 1406 C CA . LEU A 1 176 ? -14.167 -1.197 8.539 1.00 98.44 176 LEU A CA 1
ATOM 1407 C C . LEU A 1 176 ? -14.900 -1.924 7.396 1.00 98.44 176 LEU A C 1
ATOM 1409 O O . LEU A 1 176 ? -14.408 -1.958 6.271 1.00 98.44 176 LEU A O 1
ATOM 1413 N N . ARG A 1 177 ? -16.084 -2.490 7.664 1.00 97.94 177 ARG A N 1
ATOM 1414 C CA . ARG A 1 177 ? -16.816 -3.333 6.699 1.00 97.94 177 ARG A CA 1
ATOM 1415 C C . ARG A 1 177 ? -17.618 -2.547 5.669 1.00 97.94 177 ARG A C 1
ATOM 1417 O O . ARG A 1 177 ? -17.715 -2.978 4.529 1.00 97.94 177 ARG A O 1
ATOM 1424 N N . LYS A 1 178 ? -18.242 -1.440 6.073 1.00 97.81 178 LYS A N 1
ATOM 1425 C CA . LYS A 1 178 ? -19.192 -0.693 5.234 1.00 97.81 178 LYS A CA 1
ATOM 1426 C C . LYS A 1 178 ? -18.585 0.545 4.588 1.00 97.81 178 LYS A C 1
ATOM 1428 O O . LYS A 1 178 ? -19.157 1.044 3.627 1.00 97.81 178 LYS A O 1
ATOM 1433 N N . ASN A 1 179 ? -17.470 1.059 5.107 1.00 97.25 179 ASN A N 1
ATOM 1434 C CA . ASN A 1 179 ? -16.806 2.231 4.539 1.00 97.25 179 ASN A CA 1
ATOM 1435 C C . ASN A 1 179 ? -15.435 1.883 3.959 1.00 97.25 179 ASN A C 1
ATOM 1437 O O . ASN A 1 179 ? -15.187 2.177 2.798 1.00 97.25 179 ASN A O 1
ATOM 1441 N N . MET A 1 180 ? -14.558 1.240 4.730 1.00 98.62 180 MET A N 1
ATOM 1442 C CA . MET A 1 180 ? -13.170 1.032 4.303 1.00 98.62 180 MET A CA 1
ATOM 1443 C C . MET A 1 180 ? -13.002 -0.122 3.309 1.00 98.62 180 MET A C 1
ATOM 1445 O O . MET A 1 180 ? -12.255 0.028 2.348 1.00 98.62 180 MET A O 1
ATOM 1449 N N . LEU A 1 181 ? -13.702 -1.249 3.493 1.00 98.50 181 LEU A N 1
ATOM 1450 C CA . LEU A 1 181 ? -13.627 -2.389 2.568 1.00 98.50 181 LEU A CA 1
ATOM 1451 C C . LEU A 1 181 ? -14.020 -2.011 1.122 1.00 98.50 181 LEU A C 1
ATOM 1453 O O . LEU A 1 181 ? -13.207 -2.267 0.237 1.00 98.50 181 LEU A O 1
ATOM 1457 N N . PRO A 1 182 ? -15.160 -1.339 0.854 1.00 98.69 182 PRO A N 1
ATOM 1458 C CA . PRO A 1 182 ? -15.499 -0.928 -0.511 1.00 98.69 182 PRO A CA 1
ATOM 1459 C C . PRO A 1 182 ? -14.449 -0.012 -1.156 1.00 98.69 182 PRO A C 1
ATOM 1461 O O . PRO A 1 182 ? -14.135 -0.168 -2.331 1.00 98.69 182 PRO A O 1
ATOM 1464 N N . LEU A 1 183 ? -13.860 0.909 -0.382 1.00 98.69 183 LEU A N 1
ATOM 1465 C CA . LEU A 1 183 ? -12.789 1.791 -0.863 1.00 98.69 183 LEU A CA 1
ATOM 1466 C C . LEU A 1 183 ? -11.518 1.002 -1.203 1.00 98.69 183 LEU A C 1
ATOM 1468 O O . LEU A 1 183 ? -10.874 1.266 -2.214 1.00 98.69 183 LEU A O 1
ATOM 1472 N N . TYR A 1 184 ? -11.165 0.009 -0.386 1.00 98.44 184 TYR A N 1
ATOM 1473 C CA . TYR A 1 184 ? -10.055 -0.891 -0.688 1.00 98.44 184 TYR A CA 1
ATOM 1474 C C . TYR A 1 184 ? -10.311 -1.720 -1.954 1.00 98.44 184 TYR A C 1
ATOM 1476 O O . TYR A 1 184 ? -9.415 -1.841 -2.787 1.00 98.44 184 TYR A O 1
ATOM 1484 N N . GLU A 1 185 ? -11.516 -2.263 -2.129 1.00 98.19 185 GLU A N 1
ATOM 1485 C CA . GLU A 1 185 ? -11.885 -3.034 -3.322 1.00 98.19 185 GLU A CA 1
ATOM 1486 C C . GLU A 1 185 ? -11.858 -2.173 -4.592 1.00 98.19 185 GLU A C 1
ATOM 1488 O O . GLU A 1 185 ? -11.337 -2.607 -5.621 1.00 98.19 185 GLU A O 1
ATOM 1493 N N . GLU A 1 186 ? -12.351 -0.935 -4.515 1.00 98.44 186 GLU A N 1
ATOM 1494 C CA . GLU A 1 186 ? -12.283 0.033 -5.611 1.00 98.44 186 GLU A CA 1
ATOM 1495 C C . GLU A 1 186 ? -10.832 0.390 -5.960 1.00 98.44 186 GLU A C 1
ATOM 1497 O O . GLU A 1 186 ? -10.438 0.336 -7.127 1.00 98.44 186 GLU A O 1
ATOM 1502 N N . HIS A 1 187 ? -10.013 0.689 -4.949 1.00 98.00 187 HIS A N 1
ATOM 1503 C CA . HIS A 1 187 ? -8.588 0.942 -5.133 1.00 98.00 187 HIS A CA 1
ATOM 1504 C C . HIS A 1 187 ? -7.888 -0.255 -5.788 1.00 98.00 187 HIS A C 1
ATOM 1506 O O . HIS A 1 187 ? -7.217 -0.087 -6.805 1.00 98.00 187 HIS A O 1
ATOM 1512 N N . ARG A 1 188 ? -8.089 -1.469 -5.259 1.00 96.75 188 ARG A N 1
ATOM 1513 C CA . ARG A 1 188 ? -7.514 -2.707 -5.798 1.00 96.75 188 ARG A CA 1
ATOM 1514 C C . ARG A 1 188 ? -7.893 -2.913 -7.258 1.00 96.75 188 ARG A C 1
ATOM 1516 O O . ARG A 1 188 ? -7.015 -3.175 -8.069 1.00 96.75 188 ARG A O 1
ATOM 1523 N N . LYS A 1 189 ? -9.168 -2.737 -7.611 1.00 96.94 189 LYS A N 1
ATOM 1524 C CA . LYS A 1 189 ? -9.625 -2.836 -9.002 1.00 96.94 189 LYS A CA 1
ATOM 1525 C C . LYS A 1 189 ? -8.859 -1.874 -9.916 1.00 96.94 189 LYS A C 1
ATOM 1527 O O . LYS A 1 189 ? -8.452 -2.262 -11.007 1.00 96.94 189 LYS A O 1
ATOM 1532 N N . ASN A 1 190 ? -8.653 -0.630 -9.484 1.00 96.62 190 ASN A N 1
ATOM 1533 C CA . ASN A 1 190 ? -7.910 0.358 -10.269 1.00 96.62 190 ASN A CA 1
ATOM 1534 C C . ASN A 1 190 ? -6.409 0.031 -10.359 1.00 96.62 190 ASN A C 1
ATOM 1536 O O . ASN A 1 190 ? -5.807 0.270 -11.403 1.00 96.62 190 ASN A O 1
ATOM 1540 N N . ILE A 1 191 ? -5.818 -0.562 -9.316 1.00 93.75 191 ILE A N 1
ATOM 1541 C CA . ILE A 1 191 ? -4.442 -1.081 -9.351 1.00 93.75 191 ILE A CA 1
ATOM 1542 C C . ILE A 1 191 ? -4.319 -2.274 -10.309 1.00 93.75 191 ILE A C 1
ATOM 1544 O O . ILE A 1 191 ? -3.386 -2.304 -11.106 1.00 93.75 191 ILE A O 1
ATOM 1548 N N . ASP A 1 192 ? -5.265 -3.215 -10.303 1.00 91.44 192 ASP A N 1
ATOM 1549 C CA . ASP A 1 192 ? -5.256 -4.365 -11.219 1.00 91.44 192 ASP A CA 1
ATOM 1550 C C . ASP A 1 192 ? -5.326 -3.899 -12.689 1.00 91.44 192 ASP A C 1
ATOM 1552 O O . ASP A 1 192 ? -4.580 -4.384 -13.543 1.00 91.44 192 ASP A O 1
ATOM 1556 N N . LEU A 1 193 ? -6.168 -2.898 -12.980 1.00 93.25 193 LEU A N 1
ATOM 1557 C CA . LEU A 1 193 ? -6.232 -2.256 -14.299 1.00 93.25 193 LEU A CA 1
ATOM 1558 C C . LEU A 1 193 ? -4.923 -1.547 -14.664 1.00 93.25 193 LEU A C 1
ATOM 1560 O O . LEU A 1 193 ? -4.465 -1.661 -15.801 1.00 93.25 193 LEU A O 1
ATOM 1564 N N . LEU A 1 194 ? -4.312 -0.836 -13.711 1.00 92.94 194 LEU A N 1
ATOM 1565 C CA . LEU A 1 194 ? -3.040 -0.142 -13.913 1.00 92.94 194 LEU A CA 1
ATOM 1566 C C . LEU A 1 194 ? -1.924 -1.123 -14.273 1.00 92.94 194 LEU A C 1
ATOM 1568 O O . LEU A 1 194 ? -1.194 -0.884 -15.231 1.00 92.94 194 LEU A O 1
ATOM 1572 N N . VAL A 1 195 ? -1.806 -2.224 -13.527 1.00 90.44 195 VAL A N 1
ATOM 1573 C CA . VAL A 1 195 ? -0.803 -3.265 -13.784 1.00 90.44 195 VAL A CA 1
ATOM 1574 C C . VAL A 1 195 ? -1.011 -3.863 -15.171 1.00 90.44 195 VAL A C 1
ATOM 1576 O O . VAL A 1 195 ? -0.059 -3.943 -15.941 1.00 90.44 195 VAL A O 1
ATOM 1579 N N . ALA A 1 196 ? -2.248 -4.213 -15.535 1.00 87.44 196 ALA A N 1
ATOM 1580 C CA . ALA A 1 196 ? -2.544 -4.764 -16.855 1.00 87.44 196 ALA A CA 1
ATOM 1581 C C . ALA A 1 196 ? -2.197 -3.789 -17.996 1.00 87.44 196 ALA A C 1
ATOM 1583 O O . ALA A 1 196 ? -1.621 -4.195 -19.008 1.00 87.44 196 ALA A O 1
ATOM 1584 N N . ALA A 1 197 ? -2.522 -2.502 -17.838 1.00 89.12 197 ALA A N 1
ATOM 1585 C CA . ALA A 1 197 ? -2.193 -1.473 -18.819 1.00 89.12 197 ALA A CA 1
ATOM 1586 C C . ALA A 1 197 ? -0.673 -1.258 -18.934 1.00 89.12 197 ALA A C 1
ATOM 1588 O O . ALA A 1 197 ? -0.145 -1.196 -20.046 1.00 89.12 197 ALA A O 1
ATOM 1589 N N . ALA A 1 198 ? 0.038 -1.203 -17.803 1.00 89.44 198 ALA A N 1
ATOM 1590 C CA . ALA A 1 198 ? 1.485 -1.013 -17.772 1.00 89.44 198 ALA A CA 1
ATOM 1591 C C . ALA A 1 198 ? 2.223 -2.205 -18.395 1.00 89.44 198 ALA A C 1
ATOM 1593 O O . ALA A 1 198 ? 3.143 -2.009 -19.186 1.00 89.44 198 ALA A O 1
ATOM 1594 N N . ASP A 1 199 ? 1.783 -3.430 -18.103 1.00 87.31 199 ASP A N 1
ATOM 1595 C CA . ASP A 1 199 ? 2.375 -4.660 -18.634 1.00 87.31 199 ASP A CA 1
ATOM 1596 C C . ASP A 1 199 ? 2.165 -4.783 -20.151 1.00 87.31 199 ASP A C 1
ATOM 1598 O O . ASP A 1 199 ? 3.082 -5.128 -20.902 1.00 87.31 199 ASP A O 1
ATOM 1602 N N . LYS A 1 200 ? 0.970 -4.413 -20.636 1.00 88.06 200 LYS A N 1
ATOM 1603 C CA . LYS A 1 200 ? 0.698 -4.304 -22.073 1.00 88.06 200 LYS A CA 1
ATOM 1604 C C . LYS A 1 200 ? 1.645 -3.299 -22.732 1.00 88.06 200 LYS A C 1
ATOM 1606 O O . LYS A 1 200 ? 2.263 -3.629 -23.745 1.00 88.06 200 LYS A O 1
ATOM 1611 N N . LYS A 1 201 ? 1.786 -2.100 -22.158 1.00 87.12 201 LYS A N 1
ATOM 1612 C CA . LYS A 1 201 ? 2.647 -1.057 -22.726 1.00 87.12 201 LYS A CA 1
ATOM 1613 C C . LYS A 1 201 ? 4.124 -1.449 -22.701 1.00 87.12 201 LYS A C 1
ATOM 1615 O O . LYS A 1 201 ? 4.822 -1.227 -23.688 1.00 87.12 201 LYS A O 1
ATOM 1620 N N . PHE A 1 202 ? 4.585 -2.068 -21.616 1.00 85.75 202 PHE A N 1
ATOM 1621 C CA . PHE A 1 202 ? 5.943 -2.596 -21.495 1.00 85.75 202 PHE A CA 1
ATOM 1622 C C . PHE A 1 202 ? 6.270 -3.549 -22.653 1.00 85.75 202 PHE A C 1
ATOM 1624 O O . PHE A 1 202 ? 7.239 -3.321 -23.375 1.00 85.75 202 PHE A O 1
ATOM 1631 N N . LYS A 1 203 ? 5.405 -4.539 -22.911 1.00 85.44 203 LYS A N 1
ATOM 1632 C CA . LYS A 1 203 ? 5.571 -5.503 -24.015 1.00 85.44 203 LYS A CA 1
ATOM 1633 C C . LYS A 1 203 ? 5.552 -4.843 -25.394 1.00 85.44 203 LYS A C 1
ATOM 1635 O O . LYS A 1 203 ? 6.285 -5.254 -26.290 1.00 85.44 203 LYS A O 1
ATOM 1640 N N . GLU A 1 204 ? 4.712 -3.827 -25.588 1.00 88.00 204 GLU A N 1
ATOM 1641 C CA . GLU A 1 204 ? 4.675 -3.066 -26.841 1.00 88.00 204 GLU A CA 1
ATOM 1642 C C . GLU A 1 204 ? 5.974 -2.293 -27.095 1.00 88.00 204 GLU A C 1
ATOM 1644 O O . GLU A 1 204 ? 6.447 -2.278 -28.232 1.00 88.00 204 GLU A O 1
ATOM 1649 N N . ILE A 1 205 ? 6.539 -1.661 -26.061 1.00 85.81 205 ILE A N 1
ATOM 1650 C CA . ILE A 1 205 ? 7.816 -0.939 -26.147 1.00 85.81 205 ILE A CA 1
ATOM 1651 C C . ILE A 1 205 ? 8.960 -1.920 -26.399 1.00 85.81 205 ILE A C 1
ATOM 1653 O O . ILE A 1 205 ? 9.751 -1.699 -27.310 1.00 85.81 205 ILE A O 1
ATOM 1657 N N . GLU A 1 206 ? 9.030 -3.007 -25.629 1.00 82.19 206 GLU A N 1
ATOM 1658 C CA . GLU A 1 206 ? 10.093 -4.007 -25.751 1.00 82.19 206 GLU A CA 1
ATOM 1659 C C . GLU A 1 206 ? 10.136 -4.611 -27.160 1.00 82.19 206 GLU A C 1
ATOM 1661 O O . GLU A 1 206 ? 11.191 -4.621 -27.791 1.00 82.19 206 GLU A O 1
ATOM 1666 N N . ARG A 1 207 ? 8.981 -5.011 -27.710 1.00 85.00 207 ARG A N 1
ATOM 1667 C CA . ARG A 1 207 ? 8.898 -5.537 -29.080 1.00 85.00 207 ARG A CA 1
ATOM 1668 C C . ARG A 1 207 ? 9.408 -4.541 -30.123 1.00 85.00 207 ARG A C 1
ATOM 1670 O O . ARG A 1 207 ? 10.177 -4.933 -30.987 1.00 85.00 207 ARG A O 1
ATOM 1677 N N . LYS A 1 208 ? 9.029 -3.261 -30.026 1.00 85.44 208 LYS A N 1
ATOM 1678 C CA . LYS A 1 208 ? 9.465 -2.218 -30.975 1.00 85.44 208 LYS A CA 1
ATOM 1679 C C . LYS A 1 208 ? 10.978 -1.983 -30.989 1.00 85.44 208 LYS A C 1
ATOM 1681 O O . LYS A 1 208 ? 11.477 -1.422 -31.952 1.00 85.44 208 LYS A O 1
ATOM 1686 N N . ILE A 1 209 ? 11.674 -2.307 -29.901 1.00 81.94 209 ILE A N 1
ATOM 1687 C CA . ILE A 1 209 ? 13.121 -2.083 -29.760 1.00 81.94 209 ILE A CA 1
ATOM 1688 C C . ILE A 1 209 ? 13.921 -3.291 -30.261 1.00 81.94 209 ILE A C 1
ATOM 1690 O O . ILE A 1 209 ? 15.081 -3.142 -30.640 1.00 81.94 209 ILE A O 1
ATOM 1694 N N . LEU A 1 210 ? 13.318 -4.481 -30.231 1.00 74.25 210 LEU A N 1
ATOM 1695 C CA . LEU A 1 210 ? 13.950 -5.740 -30.629 1.00 74.25 210 LEU A CA 1
ATOM 1696 C C . LEU A 1 210 ? 13.685 -6.132 -32.095 1.00 74.25 210 LEU A C 1
ATOM 1698 O O . LEU A 1 210 ? 14.329 -7.062 -32.581 1.00 74.25 210 LEU A O 1
ATOM 1702 N N . GLU A 1 211 ? 12.750 -5.457 -32.769 1.00 64.62 211 GLU A N 1
ATOM 1703 C CA . GLU A 1 211 ? 12.493 -5.532 -34.220 1.00 64.62 211 GLU A CA 1
ATOM 1704 C C . GLU A 1 211 ? 13.376 -4.546 -35.001 1.00 64.62 211 GLU A C 1
ATOM 1706 O O . GLU A 1 211 ? 13.900 -4.957 -36.063 1.00 64.62 211 GLU A O 1
#

Foldseek 3Di:
DVVVPVVVVVVVVVVVLLVLLLVLVVVLVVLVVCCVPPDDPQQCDDVHVSVVVNVVSVVSNPVSDDQLLQCVVLLVLLVVLLVCLVVVHDLVVNVVSLVVSVCLQQHDPVSRGGHNVRVQVVLCVCCCPVVVVQVLLSCLRNPQLVVLVVQLVCLSNVPQSVCSSVSVSVRNVCSSPVPNVVSSVSNVVSVVVNVVSVVVVVVVVSVVVVD

pLDDT: mean 87.35, std 10.35, range [45.25, 98.75]

Secondary structure (DSSP, 8-state):
-HHHHHHHHHHHHHHHHHHHHHHHHHHHHHHHHHHHHH--HHHHSTTSHHHHHHHHHHHHHHHHS--TT-THHHHHHHHHHHHHHHTT--HHHHHHHHHHHHHHHHEETTTTEE-HHHHHHHHHHHHHHHSTT-HHHHHIIIIITHHHHHHHHHHIIIIIHHHHHTT-HHHHHHIIIIIIHHHHHHHHHHHHHHHHHHHHHHHHHHHHHH-

Radius of gyration: 20.28 Å; chains: 1; bounding box: 53×33×60 Å

Sequence (211 aa):
MLRTQLRPLYEEHRKGIDKVVQLSRAMGIKLERQITSAASEREIMIGGPLYHKIIQIKDIISDVLPPPMYIIETYLTAMELVDAADARASRERIDELAKYGLKLRDGNVQTKTPGYNERLPQWERALPNDVPEEPELERLMTKASVEPAHKFFDALENRLIPATKRGDIAEAKNILRKNMLPLYEEHRKNIDLLVAAADKKFKEIERKILE